Protein AF-A0ABD3T2M4-F1 (afdb_monomer)

Radius of gyration: 22.0 Å; Cα contacts (8 Å, |Δi|>4): 393; chains: 1; bounding box: 47×44×68 Å

Sequence (232 aa):
MESIPRNSFFKAMINENFSQEIQLPPVFVRLHTEILPVKAKLRTSLGETWNVKLEKRSDNRYFFTGGWNKFVKYFGIQFGEFVMFTLSGNSIFDVTVFGINQCERKIDSSDSHLHEEQDMNGEEAGNITKSTSPLYVEILMKLHNKSRVHLRKEFSIATGLINQEKVVVEYVPNQSRHVIVLKRGEGRTDMTKGWYSFRKSNGLEYGKVYSFEFKPKKNVLFVNQMVINKRN

Mean predicted aligned error: 16.08 Å

Nearest PDB structures (foldseek):
  1yel-assembly1_A  TM=8.434E-01  e=1.330E-07  Arabidopsis thaliana
  4i1k-assembly2_B  TM=7.958E-01  e=1.621E-06  Arabidopsis thaliana
  6j9b-assembly2_D  TM=6.005E-01  e=3.240E-04  Arabidopsis thaliana
  4ldu-assembly1_A-2  TM=4.116E-01  e=1.787E-04  Arabidopsis thaliana
  4ldv-assembly1_A-2  TM=4.034E-01  e=2.136E-04  Arabidopsis thaliana

Solvent-accessible surface area (backbone atoms only — not comparable to full-atom values): 13538 Å² total; per-residue (Å²): 130,84,74,79,73,79,44,60,53,71,45,71,34,72,54,96,59,49,57,56,37,46,73,57,56,69,70,51,46,70,78,40,55,96,61,59,58,62,60,31,32,42,25,42,92,81,68,53,74,44,65,24,31,41,46,75,45,97,85,75,47,38,26,38,29,62,46,38,34,55,53,33,59,52,68,64,66,49,83,58,20,36,39,38,36,33,56,77,53,95,35,29,25,43,44,48,47,23,41,80,82,74,43,78,49,85,82,57,90,72,58,76,77,79,76,88,77,77,89,73,90,74,94,72,92,74,79,71,83,68,71,84,48,56,43,50,49,78,45,73,34,45,78,81,46,57,57,31,44,80,45,56,54,67,44,27,57,66,62,45,52,66,81,38,61,59,44,38,37,30,36,62,93,77,64,49,71,38,66,27,32,42,46,81,55,96,80,39,39,27,38,27,60,48,38,38,59,49,39,60,79,68,65,67,53,72,83,40,42,31,38,38,38,54,40,78,97,72,56,32,35,38,34,44,81,58,80,81,78,77,79,129

pLDDT: mean 83.15, std 18.87, range [27.33, 98.5]

Structure (mmCIF, N/CA/C/O backbone):
data_AF-A0ABD3T2M4-F1
#
_entry.id   AF-A0ABD3T2M4-F1
#
loop_
_atom_site.group_PDB
_atom_site.id
_atom_site.type_symbol
_atom_site.label_atom_id
_atom_site.label_alt_id
_atom_site.label_comp_id
_atom_site.label_asym_id
_atom_site.label_entity_id
_atom_site.label_seq_id
_atom_site.pdbx_PDB_ins_code
_atom_site.Cartn_x
_atom_site.Cartn_y
_atom_site.Cartn_z
_atom_site.occupancy
_atom_site.B_iso_or_equiv
_atom_site.auth_seq_id
_atom_site.auth_comp_id
_atom_site.auth_asym_id
_atom_site.auth_atom_id
_atom_site.pdbx_PDB_model_num
ATOM 1 N N . MET A 1 1 ? -3.329 -13.434 -37.286 1.00 35.59 1 MET A N 1
ATOM 2 C CA . MET A 1 1 ? -3.181 -12.202 -36.484 1.00 35.59 1 MET A CA 1
ATOM 3 C C . MET A 1 1 ? -2.192 -12.513 -35.382 1.00 35.59 1 MET A C 1
ATOM 5 O O . MET A 1 1 ? -2.518 -13.312 -34.513 1.00 35.59 1 MET A O 1
ATOM 9 N N . GLU A 1 2 ? -0.974 -11.985 -35.466 1.00 38.69 2 GLU A N 1
ATOM 10 C CA . GLU A 1 2 ? -0.016 -12.078 -34.362 1.00 38.69 2 GLU A CA 1
ATOM 11 C C . GLU A 1 2 ? -0.612 -11.349 -33.157 1.00 38.69 2 GLU A C 1
ATOM 13 O O . GLU A 1 2 ? -0.989 -10.180 -33.244 1.00 38.69 2 GLU A O 1
ATOM 18 N N . SER A 1 3 ? -0.789 -12.059 -32.043 1.00 50.38 3 SER A N 1
ATOM 19 C CA . SER A 1 3 ? -1.213 -11.429 -30.799 1.00 50.38 3 SER A CA 1
ATOM 20 C C . SER A 1 3 ? -0.139 -10.427 -30.395 1.00 50.38 3 SER A C 1
ATOM 22 O O . SER A 1 3 ? 1.002 -10.834 -30.182 1.00 50.38 3 SER A O 1
ATOM 24 N N . ILE A 1 4 ? -0.497 -9.148 -30.267 1.00 50.62 4 ILE A N 1
ATOM 25 C CA . ILE A 1 4 ? 0.393 -8.121 -29.718 1.00 50.62 4 ILE A CA 1
ATOM 26 C C . ILE A 1 4 ? 0.952 -8.671 -28.395 1.00 50.62 4 ILE A C 1
ATOM 28 O O . ILE A 1 4 ? 0.157 -8.995 -27.500 1.00 50.62 4 ILE A O 1
ATOM 32 N N . PRO A 1 5 ? 2.278 -8.862 -28.260 1.00 62.91 5 PRO A N 1
ATOM 33 C CA . PRO A 1 5 ? 2.833 -9.414 -27.039 1.00 62.91 5 PRO A CA 1
ATOM 34 C C . PRO A 1 5 ? 2.445 -8.502 -25.879 1.00 62.91 5 PRO A C 1
ATOM 36 O O . PRO A 1 5 ? 2.530 -7.281 -25.988 1.00 62.91 5 PRO A O 1
ATOM 39 N N . ARG A 1 6 ? 1.996 -9.090 -24.763 1.00 76.25 6 ARG A N 1
ATOM 40 C CA . ARG A 1 6 ? 1.700 -8.350 -23.528 1.00 76.25 6 ARG A CA 1
ATOM 41 C C . ARG A 1 6 ? 3.007 -7.764 -22.995 1.00 76.25 6 ARG A C 1
ATOM 43 O O . ARG A 1 6 ? 3.688 -8.395 -22.188 1.00 76.25 6 ARG A O 1
ATOM 50 N N . ASN A 1 7 ? 3.387 -6.600 -23.501 1.00 88.75 7 ASN A N 1
ATOM 51 C CA . ASN A 1 7 ? 4.630 -5.901 -23.195 1.00 88.75 7 ASN A CA 1
ATOM 52 C C . ASN A 1 7 ? 4.493 -4.971 -21.987 1.00 88.75 7 ASN A C 1
ATOM 54 O O . ASN A 1 7 ? 5.504 -4.497 -21.480 1.00 88.75 7 ASN A O 1
ATOM 58 N N . SER A 1 8 ? 3.275 -4.782 -21.481 1.00 92.94 8 SER A N 1
ATOM 59 C CA . SER A 1 8 ? 3.018 -3.956 -20.310 1.00 92.94 8 SER A CA 1
ATOM 60 C C . SER A 1 8 ? 2.534 -4.752 -19.104 1.00 92.94 8 SER A C 1
ATOM 62 O O . SER A 1 8 ? 1.811 -5.746 -19.217 1.00 92.94 8 SER A O 1
ATOM 64 N N . PHE A 1 9 ? 2.895 -4.270 -17.922 1.00 94.69 9 PHE A N 1
ATOM 65 C CA . PHE A 1 9 ? 2.291 -4.668 -16.658 1.00 94.69 9 PHE A CA 1
ATOM 66 C C . PHE A 1 9 ? 2.248 -3.482 -15.700 1.00 94.69 9 PHE A C 1
ATOM 68 O O . PHE A 1 9 ? 2.972 -2.508 -15.870 1.00 94.69 9 PHE A O 1
ATOM 7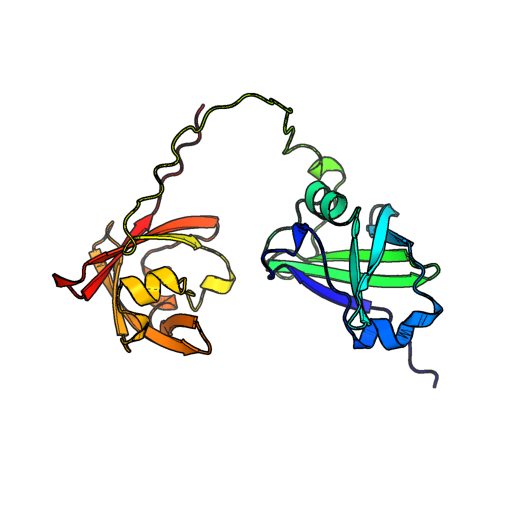5 N N . PHE A 1 10 ? 1.429 -3.573 -14.658 1.00 95.50 10 PHE A N 1
ATOM 76 C CA . PHE A 1 10 ? 1.420 -2.580 -13.591 1.00 95.50 10 PHE A CA 1
ATOM 77 C C . PHE A 1 10 ? 1.735 -3.211 -12.238 1.00 95.50 10 PHE A C 1
ATOM 79 O O . PHE A 1 10 ? 1.587 -4.424 -12.030 1.00 95.50 10 PHE A O 1
ATOM 86 N N . LYS A 1 11 ? 2.147 -2.365 -11.297 1.00 95.69 11 LYS A N 1
ATOM 87 C CA . LYS A 1 11 ? 2.288 -2.710 -9.888 1.00 95.69 11 LYS A CA 1
ATOM 88 C C . LYS A 1 11 ? 1.669 -1.653 -8.999 1.00 95.69 11 LYS A C 1
ATOM 90 O O . LYS A 1 11 ? 1.949 -0.474 -9.155 1.00 95.69 11 LYS A O 1
ATOM 95 N N . ALA A 1 12 ? 0.871 -2.113 -8.042 1.00 93.75 12 ALA A N 1
ATOM 96 C CA . ALA A 1 12 ? 0.429 -1.302 -6.921 1.00 93.75 12 ALA A CA 1
ATOM 97 C C . ALA A 1 12 ? 1.502 -1.334 -5.822 1.00 93.75 12 ALA A C 1
ATOM 99 O O . ALA A 1 12 ? 1.921 -2.416 -5.393 1.00 93.75 12 ALA A O 1
ATOM 100 N N . MET A 1 13 ? 1.923 -0.166 -5.346 1.00 94.31 13 MET A N 1
ATOM 101 C CA . MET A 1 13 ? 2.960 -0.002 -4.323 1.00 94.31 13 MET A CA 1
ATOM 102 C C . MET A 1 13 ? 2.390 -0.220 -2.919 1.00 94.31 13 MET A C 1
ATOM 104 O O . MET A 1 13 ? 2.300 0.693 -2.107 1.00 94.31 13 MET A O 1
ATOM 108 N N . ILE A 1 14 ? 1.920 -1.439 -2.649 1.00 87.06 14 ILE A N 1
ATOM 109 C CA . ILE A 1 14 ? 1.184 -1.787 -1.418 1.00 87.06 14 ILE A CA 1
ATOM 110 C C . ILE A 1 14 ? 1.930 -2.759 -0.496 1.00 87.06 14 ILE A C 1
ATOM 112 O O . ILE A 1 14 ? 1.493 -2.990 0.628 1.00 87.06 14 ILE A O 1
ATOM 116 N N . ASN A 1 15 ? 3.042 -3.333 -0.953 1.00 83.62 15 ASN A N 1
ATOM 117 C CA . ASN A 1 15 ? 3.860 -4.238 -0.146 1.00 83.62 15 ASN A CA 1
ATOM 118 C C . ASN A 1 15 ? 4.844 -3.431 0.698 1.00 83.62 15 ASN A C 1
ATOM 120 O O . ASN A 1 15 ? 5.474 -2.533 0.165 1.00 83.62 15 ASN A O 1
ATOM 124 N N . GLU A 1 16 ? 5.060 -3.775 1.968 1.00 74.50 16 GLU A N 1
ATOM 125 C CA . GLU A 1 16 ? 5.956 -3.006 2.857 1.00 74.50 16 GLU A CA 1
ATOM 126 C C . GLU A 1 16 ? 7.383 -2.841 2.307 1.00 74.50 16 GLU A C 1
ATOM 128 O O . GLU A 1 16 ? 8.006 -1.808 2.524 1.00 74.50 16 GLU A O 1
ATOM 133 N N . ASN A 1 17 ? 7.863 -3.811 1.521 1.00 86.62 17 ASN A N 1
ATOM 134 C CA . ASN A 1 17 ? 9.196 -3.793 0.917 1.00 86.62 17 ASN A CA 1
ATOM 135 C C . ASN A 1 17 ? 9.246 -3.206 -0.510 1.00 86.62 17 ASN A C 1
ATOM 137 O O . ASN A 1 17 ? 10.254 -3.371 -1.199 1.00 86.62 17 ASN A O 1
ATOM 141 N N . PHE A 1 18 ? 8.177 -2.549 -0.990 1.00 91.25 18 PHE A N 1
ATOM 142 C CA . PHE A 1 18 ? 8.119 -2.052 -2.376 1.00 91.25 18 PHE A CA 1
ATOM 143 C C . PHE A 1 18 ? 9.245 -1.065 -2.698 1.00 91.25 18 PHE A C 1
ATOM 145 O O . PHE A 1 18 ? 9.596 -0.922 -3.861 1.00 91.25 18 PHE A O 1
ATOM 152 N N . SER A 1 19 ? 9.794 -0.368 -1.699 1.00 91.75 19 SER A N 1
ATOM 153 C CA . SER A 1 19 ? 10.863 0.612 -1.895 1.00 91.75 19 SER A CA 1
ATOM 154 C C . SER A 1 19 ? 12.231 -0.023 -2.135 1.00 91.75 19 SER A C 1
ATOM 156 O O . SER A 1 19 ? 13.101 0.630 -2.699 1.00 91.75 19 SER A O 1
ATOM 158 N N . GLN A 1 20 ? 12.432 -1.281 -1.736 1.00 93.25 20 GLN A N 1
ATOM 159 C CA . GLN A 1 20 ? 13.708 -1.979 -1.920 1.00 93.25 20 GLN A CA 1
ATOM 160 C C . GLN A 1 20 ? 13.701 -2.848 -3.169 1.00 93.25 20 GLN A C 1
ATOM 162 O O . GLN A 1 20 ? 14.689 -2.894 -3.900 1.00 93.25 20 GLN A O 1
ATOM 167 N N . GLU A 1 21 ? 12.577 -3.508 -3.443 1.00 94.88 21 GLU A N 1
ATOM 168 C CA . GLU A 1 21 ? 12.454 -4.392 -4.592 1.00 94.88 21 GLU A CA 1
ATOM 169 C C . GLU A 1 21 ? 11.020 -4.548 -5.070 1.00 94.88 21 GLU A C 1
ATOM 171 O O . GLU A 1 21 ? 10.054 -4.396 -4.316 1.00 94.88 21 GLU A O 1
ATOM 176 N N . ILE A 1 22 ? 10.882 -4.939 -6.334 1.00 95.62 22 ILE A N 1
ATOM 177 C CA . ILE A 1 22 ? 9.578 -5.253 -6.895 1.00 95.62 22 ILE A CA 1
ATOM 178 C C . ILE A 1 22 ? 9.628 -6.484 -7.790 1.00 95.62 22 ILE A C 1
ATOM 180 O O . ILE A 1 22 ? 10.423 -6.585 -8.719 1.00 95.62 22 ILE A O 1
ATOM 184 N N . GLN A 1 23 ? 8.758 -7.449 -7.494 1.00 94.38 23 GLN A N 1
ATOM 185 C CA . GLN A 1 23 ? 8.668 -8.690 -8.254 1.00 94.38 23 GLN A CA 1
ATOM 186 C C . GLN A 1 23 ? 7.996 -8.437 -9.604 1.00 94.38 23 GLN A C 1
ATOM 188 O O . GLN A 1 23 ? 6.875 -7.928 -9.630 1.00 94.38 23 GLN A O 1
ATOM 193 N N . LEU A 1 24 ? 8.577 -8.882 -10.712 1.00 93.38 24 LEU A N 1
ATOM 194 C CA . LEU A 1 24 ? 7.897 -8.883 -12.007 1.00 93.38 24 LEU A CA 1
ATOM 195 C C . LEU A 1 24 ? 6.751 -9.917 -12.004 1.00 93.38 24 LEU A C 1
ATOM 197 O O . LEU A 1 24 ? 6.860 -10.967 -11.362 1.00 93.38 24 LEU A O 1
ATOM 201 N N . PRO A 1 25 ? 5.624 -9.663 -12.694 1.00 93.69 25 PRO A N 1
ATOM 202 C CA . PRO A 1 25 ? 4.555 -10.651 -12.800 1.00 93.69 25 PRO A CA 1
ATOM 203 C C . PRO A 1 25 ? 5.066 -11.958 -13.436 1.00 93.69 25 PRO A C 1
ATOM 205 O O . PRO A 1 25 ? 5.663 -11.900 -14.510 1.00 93.69 25 PRO A O 1
ATOM 208 N N . PRO A 1 26 ? 4.791 -13.141 -12.853 1.00 90.94 26 PRO A N 1
ATOM 209 C CA . PRO A 1 26 ? 5.284 -14.414 -13.392 1.00 90.94 26 PRO A CA 1
ATOM 210 C C . PRO A 1 26 ? 4.878 -14.667 -14.850 1.00 90.94 26 PRO A C 1
ATOM 212 O O . PRO A 1 26 ? 5.658 -15.188 -15.641 1.00 90.94 26 PRO A O 1
ATOM 215 N N . VAL A 1 27 ? 3.662 -14.251 -15.223 1.00 90.12 27 VAL A N 1
ATOM 216 C CA . VAL A 1 27 ? 3.165 -14.358 -16.603 1.00 90.12 27 VAL A CA 1
ATOM 217 C C . VAL A 1 27 ? 3.964 -13.467 -17.551 1.00 90.12 27 VAL A C 1
ATOM 219 O O . VAL A 1 27 ? 4.285 -13.903 -18.648 1.00 90.12 27 VAL A O 1
ATOM 222 N N . PHE A 1 28 ? 4.308 -12.249 -17.123 1.00 90.88 28 PHE A N 1
ATOM 223 C CA . PHE A 1 28 ? 5.123 -11.331 -17.914 1.00 90.88 28 PHE A CA 1
ATOM 224 C C . PHE A 1 28 ? 6.521 -11.909 -18.136 1.00 90.88 28 PHE A C 1
ATOM 226 O O . PHE A 1 28 ? 6.972 -12.010 -19.269 1.00 90.88 28 PHE A O 1
ATOM 233 N N . VAL A 1 29 ? 7.168 -12.378 -17.065 1.00 89.12 29 VAL A N 1
ATOM 234 C CA . VAL A 1 29 ? 8.494 -13.004 -17.147 1.00 89.12 29 VAL A CA 1
ATOM 235 C C . VAL A 1 29 ? 8.490 -14.146 -18.157 1.00 89.12 29 VAL A C 1
ATOM 237 O O . VAL A 1 29 ? 9.324 -14.154 -19.054 1.00 89.12 29 VAL A O 1
ATOM 240 N N . ARG A 1 30 ? 7.531 -15.075 -18.071 1.00 86.75 30 ARG A N 1
ATOM 241 C CA . ARG A 1 30 ? 7.464 -16.239 -18.970 1.00 86.75 30 ARG A CA 1
ATOM 242 C C . ARG A 1 30 ? 7.356 -15.855 -20.448 1.00 86.75 30 ARG A C 1
ATOM 244 O O . ARG A 1 30 ? 7.885 -16.573 -21.283 1.00 86.75 30 ARG A O 1
ATOM 251 N N . LEU A 1 31 ? 6.685 -14.748 -20.763 1.00 86.75 31 LEU A N 1
ATOM 252 C CA . LEU A 1 31 ? 6.534 -14.271 -22.141 1.00 86.75 31 LEU A CA 1
ATOM 253 C C . LEU A 1 31 ? 7.795 -13.585 -22.682 1.00 86.75 31 LEU A C 1
ATOM 255 O O . LEU A 1 31 ? 7.946 -13.492 -23.892 1.00 86.75 31 LEU A O 1
ATOM 259 N N . HIS A 1 32 ? 8.683 -13.115 -21.800 1.00 83.88 32 HIS A N 1
ATOM 260 C CA . HIS A 1 32 ? 9.823 -12.267 -22.169 1.00 83.88 32 HIS A CA 1
ATOM 261 C C . HIS A 1 32 ? 11.176 -12.795 -21.670 1.00 83.88 32 HIS A C 1
ATOM 263 O O . HIS A 1 32 ? 12.172 -12.092 -21.786 1.00 83.88 32 HIS A O 1
ATOM 269 N N . THR A 1 33 ? 11.250 -14.009 -21.108 1.00 75.50 33 THR A N 1
ATOM 270 C CA . THR A 1 33 ? 12.457 -14.531 -20.422 1.00 75.50 33 THR A CA 1
ATOM 271 C C . THR A 1 33 ? 13.700 -14.508 -21.312 1.00 75.50 33 THR A C 1
ATOM 273 O O . THR A 1 33 ? 14.779 -14.188 -20.825 1.00 75.50 33 THR A O 1
ATOM 276 N N . GLU A 1 34 ? 13.553 -14.772 -22.611 1.00 70.31 34 GLU A N 1
ATOM 277 C CA . GLU A 1 34 ? 14.661 -14.758 -23.579 1.00 70.31 34 GLU A CA 1
ATOM 278 C C . GLU A 1 34 ? 15.229 -13.347 -23.834 1.00 70.31 34 GLU A C 1
ATOM 280 O O . GLU A 1 34 ? 16.370 -13.204 -24.262 1.00 70.31 34 GLU A O 1
ATOM 285 N N . ILE A 1 35 ? 14.461 -12.297 -23.517 1.00 68.19 35 ILE A N 1
ATOM 286 C CA . ILE A 1 35 ? 14.766 -10.877 -23.777 1.00 68.19 35 ILE A CA 1
ATOM 287 C C . ILE A 1 35 ? 15.057 -10.117 -22.463 1.00 68.19 35 ILE A C 1
ATOM 289 O O . ILE A 1 35 ? 15.266 -8.900 -22.456 1.00 68.19 35 ILE A O 1
ATOM 293 N N . LEU A 1 36 ? 15.055 -10.812 -21.320 1.00 69.94 36 LEU A N 1
ATOM 294 C CA . LEU A 1 36 ? 15.290 -10.245 -19.989 1.00 69.94 36 LEU A CA 1
ATOM 295 C C . LEU A 1 36 ? 16.729 -10.551 -19.501 1.00 69.94 36 LEU A C 1
ATOM 297 O O . LEU A 1 36 ? 16.944 -11.535 -18.794 1.00 69.94 36 LEU A O 1
ATOM 301 N N . PRO A 1 37 ? 17.733 -9.722 -19.843 1.00 69.56 37 PRO A N 1
ATOM 302 C CA . PRO A 1 37 ? 19.091 -9.792 -19.336 1.00 69.56 37 PRO A CA 1
ATOM 303 C C . PRO A 1 37 ? 19.152 -9.376 -17.864 1.00 69.56 37 PRO A C 1
ATOM 305 O O . PRO A 1 37 ? 18.226 -8.805 -17.291 1.00 69.56 37 PRO A O 1
ATOM 308 N N . VAL A 1 38 ? 20.320 -9.599 -17.263 1.00 75.31 38 VAL A N 1
ATOM 309 C CA . VAL A 1 38 ? 20.620 -9.321 -15.845 1.00 75.31 38 VAL A CA 1
ATOM 310 C C . VAL A 1 38 ? 20.484 -7.829 -15.473 1.00 75.31 38 VAL A C 1
ATOM 312 O O . VAL A 1 38 ? 20.333 -7.486 -14.299 1.00 75.31 38 VAL A O 1
ATOM 315 N N . LYS A 1 39 ? 20.530 -6.918 -16.454 1.00 81.56 39 LYS A N 1
ATOM 316 C CA . LYS A 1 39 ? 20.394 -5.466 -16.259 1.00 81.56 39 LYS A CA 1
ATOM 317 C C . LYS A 1 39 ? 19.229 -4.934 -17.085 1.00 81.56 39 LYS A C 1
ATOM 319 O O . LYS A 1 39 ? 19.195 -5.148 -18.290 1.00 81.56 39 LYS A O 1
ATOM 324 N N . ALA A 1 40 ? 18.330 -4.195 -16.450 1.00 91.94 40 ALA A N 1
ATOM 325 C CA . ALA A 1 40 ? 17.236 -3.496 -17.111 1.00 91.94 40 ALA A CA 1
ATOM 326 C C . ALA A 1 40 ? 17.385 -1.981 -16.931 1.00 91.94 40 ALA A C 1
ATOM 328 O O . ALA A 1 40 ? 18.102 -1.506 -16.045 1.00 91.94 40 ALA A O 1
ATOM 329 N N . LYS A 1 41 ? 16.710 -1.216 -17.784 1.00 94.56 41 LYS A N 1
ATOM 330 C CA . LYS A 1 41 ? 16.638 0.243 -17.680 1.00 94.56 41 LYS A CA 1
ATOM 331 C C . LYS A 1 41 ? 15.191 0.666 -17.506 1.00 94.56 41 LYS A C 1
ATOM 333 O O . LYS A 1 41 ? 14.323 0.148 -18.196 1.00 94.56 41 LYS A O 1
ATOM 338 N N . LEU A 1 42 ? 14.940 1.613 -16.614 1.00 95.56 42 LEU A N 1
ATOM 339 C CA . LEU A 1 42 ? 13.651 2.281 -16.476 1.00 95.56 42 LEU A CA 1
ATOM 340 C C . LEU A 1 42 ? 13.750 3.644 -17.153 1.00 95.56 42 LEU A C 1
ATOM 342 O O . LEU A 1 42 ? 14.638 4.418 -16.803 1.00 95.56 42 LEU A O 1
ATOM 346 N N . ARG A 1 43 ? 12.886 3.927 -18.123 1.00 93.31 43 ARG A N 1
ATOM 347 C CA . ARG A 1 43 ? 12.843 5.199 -18.844 1.00 93.31 43 ARG A CA 1
ATOM 348 C C . ARG A 1 43 ? 11.573 5.952 -18.485 1.00 93.31 43 ARG A C 1
ATOM 350 O O . ARG A 1 43 ? 10.488 5.389 -18.575 1.00 93.31 43 ARG A O 1
ATOM 357 N N . THR A 1 44 ? 11.700 7.200 -18.061 1.00 90.69 44 THR A N 1
ATOM 358 C CA . THR A 1 44 ? 10.541 8.053 -17.753 1.00 90.69 44 THR A CA 1
ATOM 359 C C . THR A 1 44 ? 10.092 8.835 -18.986 1.00 90.69 44 THR A C 1
ATOM 361 O O . THR A 1 44 ? 10.765 8.837 -20.019 1.00 90.69 44 THR A O 1
ATOM 364 N N . SER A 1 45 ? 8.966 9.545 -18.877 1.00 84.19 45 SER A N 1
ATOM 365 C CA . SER A 1 45 ? 8.493 10.476 -19.912 1.00 84.19 45 SER A CA 1
ATOM 366 C C . SER A 1 45 ? 9.462 11.634 -20.186 1.00 84.19 45 SER A C 1
ATOM 368 O O . SER A 1 45 ? 9.416 12.211 -21.268 1.00 84.19 45 SER A O 1
ATOM 370 N N . LEU A 1 46 ? 10.381 11.929 -19.257 1.00 81.25 46 LEU A N 1
ATOM 371 C CA . LEU A 1 46 ? 11.471 12.893 -19.444 1.00 81.25 46 LEU A CA 1
ATOM 372 C C . LEU A 1 46 ? 12.614 12.349 -20.323 1.00 81.25 46 LEU A C 1
ATOM 374 O O . LEU A 1 46 ? 13.557 13.070 -20.633 1.00 81.25 46 LEU A O 1
ATOM 378 N N . GLY A 1 47 ? 12.562 11.071 -20.715 1.00 81.56 47 GLY A N 1
ATOM 379 C CA . GLY A 1 47 ? 13.597 10.407 -21.512 1.00 81.56 47 GLY A CA 1
ATOM 380 C C . GLY A 1 47 ? 14.807 9.926 -20.704 1.00 81.56 47 GLY A C 1
ATOM 381 O O . GLY A 1 47 ? 15.640 9.188 -21.232 1.00 81.56 47 GLY A O 1
ATOM 382 N N . GLU A 1 48 ? 14.890 10.278 -19.420 1.00 86.56 48 GLU A N 1
ATOM 383 C CA . GLU A 1 48 ? 15.943 9.835 -18.508 1.00 86.56 48 GLU A CA 1
ATOM 384 C C . GLU A 1 48 ? 15.880 8.325 -18.277 1.00 86.56 48 GLU A C 1
ATOM 386 O O . GLU A 1 48 ? 14.804 7.755 -18.082 1.00 86.56 48 GLU A O 1
ATOM 391 N N . THR A 1 49 ? 17.044 7.670 -18.251 1.00 92.94 49 THR A N 1
ATOM 392 C CA . THR A 1 49 ? 17.137 6.220 -18.046 1.00 92.94 49 THR A CA 1
ATOM 393 C C . THR A 1 49 ? 17.845 5.858 -16.748 1.00 92.94 49 THR A C 1
ATOM 395 O O . THR A 1 49 ? 18.969 6.292 -16.503 1.00 92.94 49 THR A O 1
ATOM 398 N N . TRP A 1 50 ? 17.233 4.966 -15.978 1.00 94.69 50 TRP A N 1
ATOM 399 C CA . TRP A 1 50 ? 17.694 4.505 -14.674 1.00 94.69 50 TRP A CA 1
ATOM 400 C C . TRP A 1 50 ? 18.061 3.030 -14.735 1.00 94.69 50 TRP A C 1
ATOM 402 O O . TRP A 1 50 ? 17.230 2.189 -15.072 1.00 94.69 50 TRP A O 1
ATOM 412 N N . ASN A 1 51 ? 19.307 2.693 -14.407 1.00 95.25 51 ASN A N 1
ATOM 413 C CA . ASN A 1 51 ? 19.742 1.299 -14.393 1.00 95.25 51 ASN A CA 1
ATOM 414 C C . ASN A 1 51 ? 19.180 0.580 -13.163 1.00 95.25 51 ASN A C 1
ATOM 416 O O . ASN A 1 51 ? 19.394 1.022 -12.032 1.00 95.25 51 ASN A O 1
ATOM 420 N N . VAL A 1 52 ? 18.533 -0.560 -13.389 1.00 95.88 52 VAL A N 1
ATOM 421 C CA . VAL A 1 52 ? 18.063 -1.456 -12.334 1.00 95.88 52 VAL A CA 1
ATOM 422 C C . VAL A 1 52 ? 18.565 -2.877 -12.573 1.00 95.88 52 VAL A C 1
ATOM 424 O O . VAL A 1 52 ? 18.634 -3.368 -13.703 1.00 95.88 52 VAL A O 1
ATOM 427 N N . LYS A 1 53 ? 18.945 -3.558 -11.496 1.00 94.44 53 LYS A N 1
ATOM 428 C CA . LYS A 1 53 ? 19.318 -4.970 -11.534 1.00 94.44 53 LYS A CA 1
ATOM 429 C C . LYS A 1 53 ? 18.053 -5.806 -11.665 1.00 94.44 53 LYS A C 1
ATOM 431 O O . LYS A 1 53 ? 17.110 -5.605 -10.900 1.00 94.44 53 LYS A O 1
ATOM 436 N N . LEU A 1 54 ? 18.068 -6.753 -12.598 1.00 92.25 54 LEU A N 1
ATOM 437 C CA . LEU A 1 54 ? 17.058 -7.793 -12.692 1.00 92.25 54 LEU A CA 1
ATOM 438 C C . LEU A 1 54 ? 17.612 -9.077 -12.070 1.00 92.25 54 LEU A C 1
ATOM 440 O O . LEU A 1 54 ? 18.545 -9.690 -12.586 1.00 92.25 54 LEU A O 1
ATOM 444 N N . GLU A 1 55 ? 17.050 -9.467 -10.932 1.00 91.69 55 GLU A N 1
ATOM 445 C CA . GLU A 1 55 ? 17.530 -10.593 -10.139 1.00 91.69 55 GLU A CA 1
ATOM 446 C C . GLU A 1 55 ? 16.561 -11.770 -10.204 1.00 91.69 55 GLU A C 1
ATOM 448 O O . GLU A 1 55 ? 15.392 -11.640 -9.836 1.00 91.69 55 GLU A O 1
ATOM 453 N N . LYS A 1 56 ? 17.063 -12.925 -10.651 1.00 90.94 56 LYS A N 1
ATOM 454 C CA . LYS A 1 56 ? 16.359 -14.207 -10.591 1.00 90.94 56 LYS A CA 1
ATOM 455 C C . LYS A 1 56 ? 16.685 -14.900 -9.269 1.00 90.94 56 LYS A C 1
ATOM 457 O O . LYS A 1 56 ? 17.852 -15.169 -8.992 1.00 90.94 56 LYS A O 1
ATOM 462 N N . ARG A 1 57 ? 15.663 -15.223 -8.478 1.00 88.94 57 ARG A N 1
ATOM 463 C CA . ARG A 1 57 ? 15.796 -16.013 -7.243 1.00 88.94 57 ARG A CA 1
ATOM 464 C C . ARG A 1 57 ? 15.648 -17.513 -7.511 1.00 88.94 57 ARG A C 1
ATOM 466 O O . ARG A 1 57 ? 15.188 -17.923 -8.577 1.00 88.94 57 ARG A O 1
ATOM 473 N N . SER A 1 58 ? 16.028 -18.328 -6.525 1.00 85.00 58 SER A N 1
ATOM 474 C CA . SER A 1 58 ? 16.011 -19.801 -6.586 1.00 85.00 58 SER A CA 1
ATOM 475 C C . SER A 1 58 ? 14.638 -20.397 -6.920 1.00 85.00 58 SER A C 1
ATOM 477 O O . SER A 1 58 ? 14.557 -21.463 -7.517 1.00 85.00 58 SER A O 1
ATOM 479 N N . ASP A 1 59 ? 13.558 -19.685 -6.608 1.00 87.19 59 ASP A N 1
ATOM 480 C CA . ASP A 1 59 ? 12.174 -20.064 -6.906 1.00 87.19 59 ASP A CA 1
ATOM 481 C C . ASP A 1 59 ? 11.664 -19.559 -8.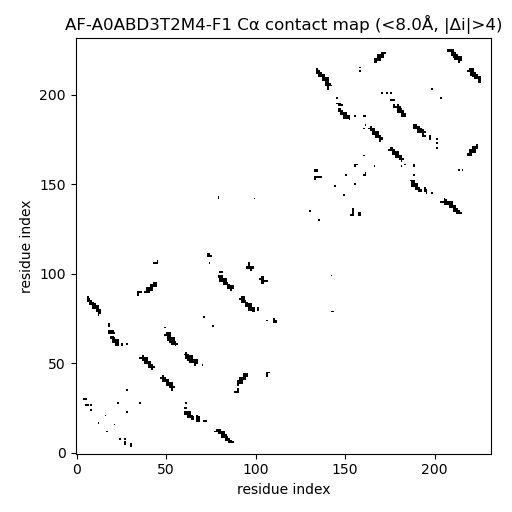271 1.00 87.19 59 ASP A C 1
ATOM 483 O O . ASP A 1 59 ? 10.457 -19.487 -8.505 1.00 87.19 59 ASP A O 1
ATOM 487 N N . ASN A 1 60 ? 12.572 -19.192 -9.183 1.00 82.75 60 ASN A N 1
ATOM 488 C CA . ASN A 1 60 ? 12.276 -18.635 -10.508 1.00 82.75 60 ASN A CA 1
ATOM 489 C C . ASN A 1 60 ? 11.492 -17.308 -10.500 1.00 82.75 60 ASN A C 1
ATOM 491 O O . ASN A 1 60 ? 10.995 -16.885 -11.549 1.00 82.75 60 ASN A O 1
ATOM 495 N N . ARG A 1 61 ? 11.393 -16.606 -9.364 1.00 90.38 61 ARG A N 1
ATOM 496 C CA . ARG A 1 61 ? 10.847 -15.243 -9.337 1.00 90.38 61 ARG A CA 1
ATOM 497 C C . ARG A 1 61 ? 11.911 -14.226 -9.738 1.00 90.38 61 ARG A C 1
ATOM 499 O O . ARG A 1 61 ? 13.069 -14.330 -9.341 1.00 90.38 61 ARG A O 1
ATOM 506 N N . TYR A 1 62 ? 11.486 -13.221 -10.496 1.00 92.38 62 TYR A N 1
ATOM 507 C CA . TYR A 1 62 ? 12.334 -12.129 -10.961 1.00 92.38 62 TYR A CA 1
ATOM 508 C C . TYR A 1 62 ? 11.957 -10.832 -10.260 1.00 92.38 62 TYR A C 1
ATOM 510 O O . TYR A 1 62 ? 10.768 -10.538 -10.110 1.00 92.38 62 TYR A O 1
ATOM 518 N N . PHE A 1 63 ? 12.959 -10.056 -9.863 1.00 93.75 63 PHE A N 1
ATOM 519 C CA . PHE A 1 63 ? 12.789 -8.801 -9.139 1.00 93.75 63 PHE A CA 1
ATOM 520 C C . PHE A 1 63 ? 13.624 -7.691 -9.770 1.00 93.75 63 PHE A C 1
ATOM 522 O O . PHE A 1 63 ? 14.765 -7.932 -10.161 1.00 93.75 63 PHE A O 1
ATOM 529 N N . PHE A 1 64 ? 13.089 -6.470 -9.804 1.00 95.50 64 PHE A N 1
ATOM 530 C CA . PHE A 1 64 ? 13.948 -5.290 -9.847 1.00 95.50 64 PHE A CA 1
ATOM 531 C C . PHE A 1 64 ? 14.485 -5.039 -8.439 1.00 95.50 64 PHE A C 1
ATOM 533 O O . PHE A 1 64 ? 13.693 -4.928 -7.502 1.00 95.50 64 PHE A O 1
ATOM 540 N N . THR A 1 65 ? 15.810 -4.992 -8.297 1.00 94.31 65 THR A N 1
ATOM 541 C CA . THR A 1 65 ? 16.497 -4.826 -7.005 1.00 94.31 65 THR A CA 1
ATOM 542 C C . THR A 1 65 ? 17.450 -3.629 -7.040 1.00 94.31 65 THR A C 1
ATOM 544 O O . THR A 1 65 ? 17.005 -2.489 -7.014 1.00 94.31 65 THR A O 1
ATOM 547 N N . GLY A 1 66 ? 18.766 -3.833 -7.128 1.00 93.56 66 GLY A N 1
ATOM 548 C CA . GLY A 1 66 ? 19.748 -2.744 -7.094 1.00 93.56 66 GLY A CA 1
ATOM 549 C C . GLY A 1 66 ? 19.428 -1.633 -8.102 1.00 93.56 66 GLY A C 1
ATOM 550 O O . GLY A 1 66 ? 19.265 -1.911 -9.285 1.00 93.56 66 GLY A O 1
ATOM 551 N N . GLY A 1 67 ? 19.321 -0.386 -7.634 1.00 95.06 67 GLY A N 1
ATOM 552 C CA . GLY A 1 67 ? 18.937 0.776 -8.447 1.00 95.06 67 GLY A CA 1
ATOM 553 C C . GLY A 1 67 ? 17.440 1.109 -8.412 1.00 95.06 67 GLY A C 1
ATOM 554 O O . GLY A 1 67 ? 17.087 2.277 -8.562 1.00 95.06 67 GLY A O 1
ATOM 555 N N . TRP A 1 68 ? 16.565 0.136 -8.128 1.00 96.38 68 TRP A N 1
ATOM 556 C CA . TRP A 1 68 ? 15.123 0.367 -7.962 1.00 96.38 68 TRP A CA 1
ATOM 557 C C . TRP A 1 68 ? 14.827 1.307 -6.791 1.00 96.38 68 TRP A C 1
ATOM 559 O O . TRP A 1 68 ? 14.062 2.255 -6.927 1.00 96.38 68 TRP A O 1
ATOM 569 N N . ASN A 1 69 ? 15.499 1.105 -5.659 1.00 94.44 69 ASN A N 1
ATOM 570 C CA . ASN A 1 69 ? 15.376 1.972 -4.491 1.00 94.44 69 ASN A CA 1
ATOM 571 C C . ASN A 1 69 ? 15.753 3.433 -4.783 1.00 94.44 69 ASN A C 1
ATOM 573 O O . ASN A 1 69 ? 15.099 4.349 -4.289 1.00 94.44 69 ASN A O 1
ATOM 577 N N . LYS A 1 70 ? 16.774 3.659 -5.622 1.00 95.00 70 LYS A N 1
ATOM 578 C CA . LYS A 1 70 ? 17.168 5.005 -6.063 1.00 95.00 70 LYS A CA 1
ATOM 579 C C . LYS A 1 70 ? 16.082 5.639 -6.926 1.00 95.00 70 LYS A C 1
ATOM 581 O O . LYS A 1 70 ? 15.745 6.792 -6.698 1.00 95.00 70 LYS A O 1
ATOM 586 N N . PHE A 1 71 ? 15.510 4.871 -7.853 1.00 94.75 71 PHE A N 1
ATOM 587 C CA . PHE A 1 71 ? 14.385 5.307 -8.682 1.00 94.75 71 PHE A CA 1
ATOM 588 C C . PHE A 1 71 ? 13.168 5.694 -7.823 1.00 94.75 71 PHE A C 1
ATOM 590 O O . PHE A 1 71 ? 12.624 6.783 -7.980 1.00 94.75 71 PHE A O 1
ATOM 597 N N . VAL A 1 72 ? 12.785 4.847 -6.860 1.00 93.81 72 VAL A N 1
ATOM 598 C CA . VAL A 1 72 ? 11.681 5.122 -5.922 1.00 93.81 72 VAL A CA 1
ATOM 599 C C . VAL A 1 72 ? 11.941 6.382 -5.098 1.00 93.81 72 VAL A C 1
ATOM 601 O O . VAL A 1 72 ? 11.041 7.212 -4.987 1.00 93.81 72 VAL A O 1
ATOM 604 N N . LYS A 1 73 ? 13.153 6.534 -4.538 1.00 90.00 73 LYS A N 1
ATOM 605 C CA . LYS A 1 73 ? 13.528 7.703 -3.724 1.00 90.00 73 LYS A CA 1
ATOM 606 C C . LYS A 1 73 ? 13.515 8.985 -4.556 1.00 90.00 73 LYS A C 1
ATOM 608 O O . LYS A 1 73 ? 12.938 9.968 -4.116 1.00 90.00 73 LYS A O 1
ATOM 613 N N . TYR A 1 74 ? 14.103 8.957 -5.751 1.00 89.06 74 TYR A N 1
ATOM 614 C CA . TYR A 1 74 ? 14.197 10.129 -6.621 1.00 89.06 74 TYR A CA 1
ATOM 615 C C . TYR A 1 74 ? 12.823 10.636 -7.070 1.00 89.06 74 TYR A C 1
ATOM 617 O O . TYR A 1 74 ? 12.553 11.826 -6.995 1.00 89.06 74 TYR A O 1
ATOM 625 N N . PHE A 1 75 ? 11.927 9.731 -7.475 1.00 87.81 75 PHE A N 1
ATOM 626 C CA . PHE A 1 75 ? 10.574 10.093 -7.910 1.00 87.81 75 PHE A CA 1
ATOM 627 C C . PHE A 1 75 ? 9.547 10.122 -6.771 1.00 87.81 75 PHE A C 1
ATOM 629 O O . PHE A 1 75 ? 8.345 10.159 -7.043 1.00 87.81 75 PHE A O 1
ATOM 636 N N . GLY A 1 76 ? 9.991 10.048 -5.511 1.00 89.06 76 GLY A N 1
ATOM 637 C CA . GLY A 1 76 ? 9.125 10.125 -4.335 1.00 89.06 76 GLY A CA 1
ATOM 638 C C . GLY A 1 76 ? 7.950 9.144 -4.350 1.00 89.06 76 GLY A C 1
ATOM 639 O O . GLY A 1 76 ? 6.881 9.493 -3.857 1.00 89.06 76 GLY A O 1
ATOM 640 N N . ILE A 1 77 ? 8.113 7.949 -4.936 1.00 92.06 77 ILE A N 1
ATOM 641 C CA . ILE A 1 77 ? 6.999 7.013 -5.160 1.00 92.06 77 ILE A CA 1
ATOM 642 C C . ILE A 1 77 ? 6.460 6.523 -3.816 1.00 92.06 77 ILE A C 1
ATOM 644 O O . ILE A 1 77 ? 7.184 5.937 -3.002 1.00 92.06 77 ILE A O 1
ATOM 648 N N . GLN A 1 78 ? 5.168 6.740 -3.592 1.00 88.44 78 GLN A N 1
ATOM 649 C CA . GLN A 1 78 ? 4.524 6.532 -2.302 1.00 88.44 78 GLN A CA 1
ATOM 650 C C . GLN A 1 78 ? 3.722 5.233 -2.240 1.00 88.44 78 GLN A C 1
ATOM 652 O O . GLN A 1 78 ? 3.308 4.632 -3.234 1.00 88.44 78 GLN A O 1
ATOM 657 N N . PHE A 1 79 ? 3.444 4.814 -1.006 1.00 88.88 79 PHE A N 1
ATOM 658 C CA . PHE A 1 79 ? 2.549 3.698 -0.748 1.00 88.88 79 PHE A CA 1
ATOM 659 C C . PHE A 1 79 ? 1.163 3.950 -1.370 1.00 88.88 79 PHE A C 1
ATOM 661 O O . PHE A 1 79 ? 0.510 4.951 -1.072 1.00 88.88 79 PHE A O 1
ATOM 668 N N . GLY A 1 80 ? 0.654 2.974 -2.121 1.00 85.69 80 GLY A N 1
ATOM 669 C CA . GLY A 1 80 ? -0.675 3.002 -2.737 1.00 85.69 80 GLY A CA 1
ATOM 670 C C . GLY A 1 80 ? -0.721 3.625 -4.132 1.00 85.69 80 GLY A C 1
ATOM 671 O O . GLY A 1 80 ? -1.785 3.600 -4.748 1.00 85.69 80 GLY A O 1
ATOM 672 N N . GLU A 1 81 ? 0.400 4.140 -4.635 1.00 92.81 81 GLU A N 1
ATOM 673 C CA . GLU A 1 81 ? 0.534 4.547 -6.034 1.00 92.81 81 GLU A CA 1
ATOM 674 C C . GLU A 1 81 ? 0.654 3.336 -6.965 1.00 92.81 81 GLU A C 1
ATOM 676 O O . GLU A 1 81 ? 0.918 2.205 -6.532 1.00 92.81 81 GLU A O 1
ATOM 681 N N . PHE A 1 82 ? 0.449 3.575 -8.258 1.00 94.88 82 PHE A N 1
ATOM 682 C CA . PHE A 1 82 ? 0.570 2.558 -9.294 1.00 94.88 82 PHE A CA 1
ATOM 683 C C . PHE A 1 82 ? 1.690 2.932 -10.247 1.00 94.88 82 PHE A C 1
ATOM 685 O O . PHE A 1 82 ? 1.804 4.077 -10.667 1.00 94.88 82 PHE A O 1
ATOM 692 N N . VAL A 1 83 ? 2.494 1.950 -10.628 1.00 95.75 83 VAL A N 1
ATOM 693 C CA . VAL A 1 83 ? 3.523 2.135 -11.648 1.00 95.75 83 VAL A CA 1
ATOM 694 C C . VAL A 1 83 ? 3.252 1.172 -12.783 1.00 95.75 83 VAL A C 1
ATOM 696 O O . VAL A 1 83 ? 3.160 -0.041 -12.568 1.00 95.75 83 VAL A O 1
ATOM 699 N N . MET A 1 84 ? 3.081 1.726 -13.977 1.00 96.00 84 MET A N 1
ATOM 700 C CA . MET A 1 84 ? 2.960 0.982 -15.219 1.00 96.00 84 MET A CA 1
ATOM 701 C C . MET A 1 84 ? 4.337 0.878 -15.866 1.00 96.00 84 MET A C 1
ATOM 703 O O . MET A 1 84 ? 5.060 1.865 -15.957 1.00 96.00 84 MET A O 1
ATOM 707 N N . PHE A 1 85 ? 4.679 -0.328 -16.300 1.00 95.38 85 PHE A N 1
ATOM 708 C CA . PHE A 1 85 ? 5.917 -0.662 -16.983 1.00 95.38 85 PHE A CA 1
ATOM 709 C C . PHE A 1 85 ? 5.562 -1.192 -18.363 1.00 95.38 85 PHE A C 1
ATOM 711 O O . PHE A 1 85 ? 4.778 -2.137 -18.455 1.00 95.38 85 PHE A O 1
ATOM 718 N N . THR A 1 86 ? 6.162 -0.636 -19.407 1.00 93.00 86 THR A N 1
ATOM 719 C CA . THR A 1 86 ? 6.003 -1.093 -20.791 1.00 93.00 86 THR A CA 1
ATOM 720 C C . THR A 1 86 ? 7.370 -1.419 -21.370 1.00 93.00 86 THR A C 1
ATOM 722 O O . THR A 1 86 ? 8.215 -0.544 -21.505 1.00 93.00 86 THR A O 1
ATOM 725 N N . LEU A 1 87 ? 7.609 -2.682 -21.706 1.00 90.62 87 LEU A N 1
ATOM 726 C CA . LEU A 1 87 ? 8.846 -3.124 -22.340 1.00 90.62 87 LEU A CA 1
ATOM 727 C C . LEU A 1 87 ? 8.870 -2.658 -23.801 1.00 90.62 87 LEU A C 1
ATOM 729 O O . LEU A 1 87 ? 8.083 -3.135 -24.621 1.00 90.62 87 LEU A O 1
ATOM 733 N N . SER A 1 88 ? 9.786 -1.745 -24.121 1.00 85.50 88 SER A N 1
ATOM 734 C CA . SER A 1 88 ? 9.984 -1.196 -25.472 1.00 85.50 88 SER A CA 1
ATOM 735 C C . SER A 1 88 ? 11.143 -1.841 -26.239 1.00 85.50 88 SER A C 1
ATOM 737 O O . SER A 1 88 ? 11.475 -1.411 -27.340 1.00 85.50 88 SER A O 1
ATOM 739 N N . GLY A 1 89 ? 11.730 -2.910 -25.689 1.00 78.81 89 GLY A N 1
ATOM 740 C CA . GLY A 1 89 ? 12.858 -3.642 -26.273 1.00 78.81 89 GLY A CA 1
ATOM 741 C C . GLY A 1 89 ? 14.185 -3.321 -25.585 1.00 78.81 89 GLY A C 1
ATOM 742 O O . GLY A 1 89 ? 14.278 -2.382 -24.795 1.00 78.81 89 GLY A O 1
ATOM 743 N N . ASN A 1 90 ? 15.209 -4.151 -25.821 1.00 80.00 90 ASN A N 1
ATOM 744 C CA . ASN A 1 90 ? 16.530 -4.044 -25.176 1.00 80.00 90 ASN A CA 1
ATOM 745 C C . ASN A 1 90 ? 16.455 -3.859 -23.649 1.00 80.00 90 ASN A C 1
ATOM 747 O O . ASN A 1 90 ? 17.289 -3.179 -23.048 1.00 80.00 90 ASN A O 1
ATOM 751 N N . SER A 1 91 ? 15.417 -4.441 -23.034 1.00 84.88 91 SER A N 1
ATOM 752 C CA . SER A 1 91 ? 15.226 -4.445 -21.576 1.00 84.88 91 SER A CA 1
ATOM 753 C C . SER A 1 91 ? 15.048 -3.048 -20.986 1.00 84.88 91 SER A C 1
ATOM 755 O O . SER A 1 91 ? 15.334 -2.806 -19.810 1.00 84.88 91 SER A O 1
ATOM 757 N N . ILE A 1 92 ? 14.564 -2.136 -21.827 1.00 90.94 92 ILE A N 1
ATOM 758 C CA . ILE A 1 92 ? 14.112 -0.808 -21.456 1.00 90.94 92 ILE A CA 1
ATOM 759 C C . ILE A 1 92 ? 12.618 -0.902 -21.156 1.00 90.94 92 ILE A C 1
ATOM 761 O O . ILE A 1 92 ? 11.823 -1.338 -21.988 1.00 90.94 92 ILE A O 1
ATOM 765 N N . PHE A 1 93 ? 12.253 -0.500 -19.948 1.00 93.88 93 PHE A N 1
ATOM 766 C CA . PHE A 1 93 ? 10.879 -0.355 -19.509 1.00 93.88 93 PHE A CA 1
ATOM 767 C C . PHE A 1 93 ? 10.543 1.126 -19.483 1.00 93.88 93 PHE A C 1
ATOM 769 O O . PHE A 1 93 ? 11.115 1.864 -18.685 1.00 93.88 93 PHE A O 1
ATOM 776 N N . ASP A 1 94 ? 9.613 1.552 -20.324 1.00 93.88 94 ASP A N 1
ATOM 777 C CA . ASP A 1 94 ? 8.970 2.850 -20.179 1.00 93.88 94 ASP A CA 1
ATOM 778 C C . ASP A 1 94 ? 8.082 2.827 -18.936 1.00 93.88 94 ASP A C 1
ATOM 780 O O . ASP A 1 94 ? 7.313 1.881 -18.729 1.00 93.88 94 ASP A O 1
ATOM 784 N N . VAL A 1 95 ? 8.236 3.838 -18.086 1.00 95.12 95 VAL A N 1
ATOM 785 C CA . VAL A 1 95 ? 7.605 3.914 -16.774 1.00 95.12 95 VAL A CA 1
ATOM 786 C C . VAL A 1 95 ? 6.671 5.109 -16.694 1.00 95.12 95 VAL A C 1
ATOM 788 O O . VAL A 1 95 ? 7.085 6.252 -16.883 1.00 95.12 95 VAL A O 1
ATOM 791 N N . THR A 1 96 ? 5.427 4.829 -16.314 1.00 94.00 96 THR A N 1
ATOM 792 C CA . THR A 1 96 ? 4.413 5.838 -15.999 1.00 94.00 96 THR A CA 1
ATOM 793 C C . THR A 1 96 ? 3.944 5.638 -14.565 1.00 94.00 96 THR A C 1
ATOM 795 O O . THR A 1 96 ? 3.564 4.529 -14.177 1.00 94.00 96 THR A O 1
ATOM 798 N N . VAL A 1 97 ? 3.963 6.705 -13.768 1.00 94.31 97 VAL A N 1
ATOM 799 C CA . VAL A 1 97 ? 3.500 6.689 -12.376 1.00 94.31 97 VAL A CA 1
ATOM 800 C C . VAL A 1 97 ? 2.096 7.278 -12.320 1.00 94.31 97 VAL A C 1
ATOM 802 O O . VAL A 1 97 ? 1.843 8.340 -12.875 1.00 94.31 97 VAL A O 1
ATOM 805 N N . PHE A 1 98 ? 1.184 6.602 -11.633 1.00 93.00 98 PHE A N 1
ATOM 806 C CA . PHE A 1 98 ? -0.163 7.079 -11.354 1.00 93.00 98 PHE A CA 1
ATOM 807 C C . PHE A 1 98 ? -0.305 7.304 -9.856 1.00 93.00 98 PHE A C 1
ATOM 809 O O . PHE A 1 98 ? -0.024 6.410 -9.047 1.00 93.00 98 PHE A O 1
ATOM 816 N N . GLY A 1 99 ? -0.774 8.496 -9.499 1.00 88.75 99 GLY A N 1
ATOM 817 C CA . GLY A 1 99 ? -0.997 8.868 -8.114 1.00 88.75 99 GLY A CA 1
ATOM 818 C C . GLY A 1 99 ? -2.111 8.047 -7.468 1.00 88.75 99 GLY A C 1
ATOM 819 O O . GLY A 1 99 ? -2.879 7.324 -8.111 1.00 88.75 99 GLY A O 1
ATOM 820 N N . ILE A 1 100 ? -2.275 8.224 -6.160 1.00 86.00 100 ILE A N 1
ATOM 821 C CA . ILE A 1 100 ? -3.356 7.593 -5.385 1.00 86.00 100 ILE A CA 1
ATOM 822 C C . ILE A 1 100 ? -4.771 7.990 -5.846 1.00 86.00 100 ILE A C 1
ATOM 824 O O . ILE A 1 100 ? -5.749 7.400 -5.392 1.00 86.00 100 ILE A O 1
ATOM 828 N N . ASN A 1 101 ? -4.891 8.998 -6.713 1.00 85.38 101 ASN A N 1
ATOM 829 C CA . ASN A 1 101 ? -6.126 9.445 -7.359 1.00 85.38 101 ASN A CA 1
ATOM 830 C C . ASN A 1 101 ? -6.392 8.745 -8.706 1.00 85.38 101 ASN A C 1
ATOM 832 O O . ASN A 1 101 ? -7.332 9.124 -9.394 1.00 85.38 101 ASN A O 1
ATOM 836 N N . GLN A 1 102 ? -5.583 7.742 -9.072 1.00 84.81 102 GLN A N 1
ATOM 837 C CA . GLN A 1 102 ? -5.651 7.001 -10.337 1.00 84.81 102 GLN A CA 1
ATOM 838 C C . GLN A 1 102 ? -5.329 7.835 -11.590 1.00 84.81 102 GLN A C 1
ATOM 840 O O . GLN A 1 102 ? -5.432 7.318 -12.700 1.00 84.81 102 GLN A O 1
ATOM 845 N N . CYS A 1 103 ? -4.906 9.090 -11.436 1.00 87.88 103 CYS A N 1
ATOM 846 C CA . CYS A 1 103 ? -4.453 9.918 -12.547 1.00 87.88 103 CYS A CA 1
ATOM 847 C C . CYS A 1 103 ? -2.941 9.785 -12.725 1.00 87.88 103 CYS A C 1
ATOM 849 O O . CYS A 1 103 ? -2.203 9.613 -11.752 1.00 87.88 103 CYS A O 1
ATOM 851 N N . GLU A 1 104 ? -2.484 9.889 -13.972 1.00 91.25 104 GLU A N 1
ATOM 852 C CA . GLU A 1 104 ? -1.060 9.965 -14.283 1.00 91.25 104 GLU A CA 1
ATOM 853 C C . GLU A 1 104 ? -0.433 11.154 -13.549 1.00 91.25 104 GLU A C 1
ATOM 855 O O . GLU A 1 104 ? -0.963 12.271 -13.553 1.00 91.25 104 GLU A O 1
ATOM 860 N N . ARG A 1 105 ? 0.688 10.894 -12.881 1.00 89.06 105 ARG A N 1
ATOM 861 C CA . ARG A 1 105 ? 1.481 11.915 -12.214 1.00 89.06 105 ARG A CA 1
ATOM 862 C C . ARG A 1 105 ? 2.443 12.507 -13.235 1.00 89.06 105 ARG A C 1
ATOM 864 O O . ARG A 1 105 ? 3.170 11.772 -13.900 1.00 89.06 105 ARG A O 1
ATOM 871 N N . LYS A 1 106 ? 2.492 13.837 -13.315 1.00 82.88 106 LYS A N 1
ATOM 872 C CA . LYS A 1 106 ? 3.568 14.511 -14.042 1.00 82.88 106 LYS A CA 1
ATOM 873 C C . LYS A 1 106 ? 4.888 14.219 -13.334 1.00 82.88 106 LYS A C 1
ATOM 875 O O . LYS A 1 106 ? 5.001 14.419 -12.124 1.00 82.88 106 LYS A O 1
ATOM 880 N N . ILE A 1 107 ? 5.835 13.668 -14.083 1.00 74.94 107 ILE A N 1
ATOM 881 C CA . ILE A 1 107 ? 7.208 13.483 -13.632 1.00 74.94 107 ILE A CA 1
ATOM 882 C C . ILE A 1 107 ? 7.936 14.771 -14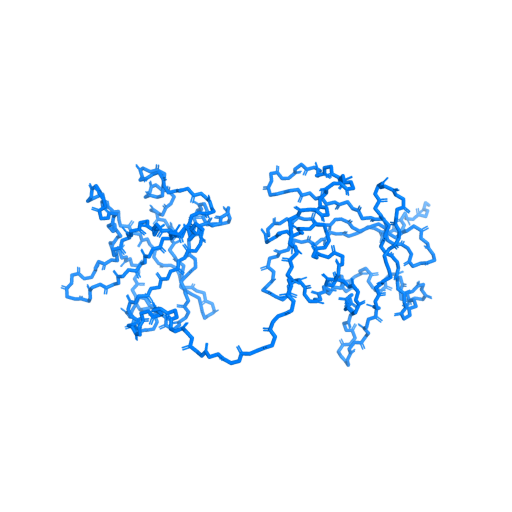.001 1.00 74.94 107 ILE A C 1
ATOM 884 O O . ILE A 1 107 ? 8.221 14.982 -15.176 1.00 74.94 107 ILE A O 1
ATOM 888 N N . ASP A 1 108 ? 8.199 15.622 -13.013 1.00 69.31 108 ASP A N 1
ATOM 889 C CA . ASP A 1 108 ? 8.922 16.878 -13.200 1.00 69.31 108 ASP A CA 1
ATOM 890 C C . ASP A 1 108 ? 10.321 16.748 -12.578 1.00 69.31 108 ASP A C 1
ATOM 892 O O . ASP A 1 108 ? 10.483 16.198 -11.487 1.00 69.31 108 ASP A O 1
ATOM 896 N N . SER A 1 109 ? 11.347 17.276 -13.250 1.00 55.25 109 SER A N 1
ATOM 897 C CA . SER A 1 109 ? 12.746 17.225 -12.789 1.00 55.25 109 SER A CA 1
ATOM 898 C C . SER A 1 109 ? 12.994 17.983 -11.475 1.00 55.25 109 SER A C 1
ATOM 900 O O . SER A 1 109 ? 14.077 17.896 -10.908 1.00 55.25 109 SER A O 1
ATOM 902 N N . SER A 1 110 ? 12.005 18.741 -10.992 1.00 51.50 110 SER A N 1
ATOM 903 C CA . SER A 1 110 ? 12.034 19.498 -9.738 1.00 51.50 110 SER A CA 1
ATOM 904 C C . SER A 1 110 ? 11.624 18.694 -8.498 1.00 51.50 110 SER A C 1
ATOM 906 O O . SER A 1 110 ? 11.729 19.222 -7.392 1.00 51.50 110 SER A O 1
ATOM 908 N N . ASP A 1 111 ? 11.207 17.427 -8.636 1.00 47.22 111 ASP A N 1
ATOM 909 C CA . ASP A 1 111 ? 10.986 16.529 -7.483 1.00 47.22 111 ASP A CA 1
ATOM 910 C C . ASP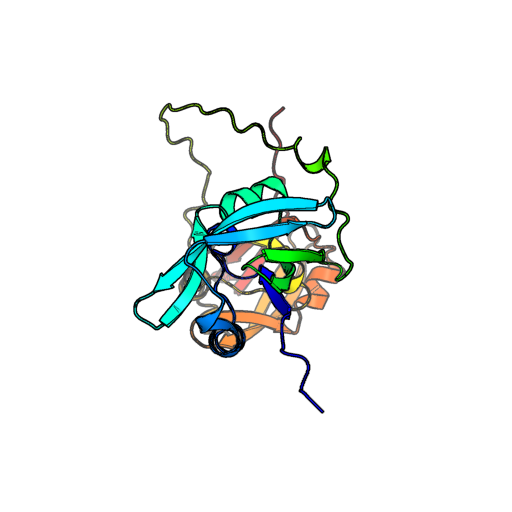 A 1 111 ? 12.297 16.234 -6.706 1.00 47.22 111 ASP A C 1
ATOM 912 O O . ASP A 1 111 ? 12.272 15.662 -5.618 1.00 47.22 111 ASP A O 1
ATOM 916 N N . SER A 1 112 ? 13.453 16.683 -7.215 1.00 45.41 112 SER A N 1
ATOM 917 C CA . SER A 1 112 ? 14.781 16.483 -6.629 1.00 45.41 112 SER A CA 1
ATOM 918 C C . SER A 1 112 ? 15.119 17.353 -5.404 1.00 45.41 112 SER A C 1
ATOM 920 O O . SER A 1 112 ? 16.253 17.283 -4.934 1.00 45.41 112 SER A O 1
ATOM 922 N N . HIS A 1 113 ? 14.198 18.165 -4.866 1.00 38.75 113 HIS A N 1
ATOM 923 C CA . HIS A 1 113 ? 14.501 19.101 -3.765 1.00 38.75 113 HIS A CA 1
ATOM 924 C C . HIS A 1 113 ? 13.637 18.977 -2.505 1.00 38.75 113 HIS A C 1
ATOM 926 O O . HIS A 1 113 ? 13.409 19.958 -1.804 1.00 38.75 113 HIS A O 1
ATOM 932 N N . LEU A 1 114 ? 13.246 17.762 -2.128 1.00 37.53 114 LEU A N 1
ATOM 933 C CA . LEU A 1 114 ? 12.958 17.459 -0.724 1.00 37.53 114 LEU A CA 1
ATOM 934 C C . LEU A 1 114 ? 13.568 16.101 -0.395 1.00 37.53 114 LEU A C 1
ATOM 936 O O . LEU A 1 114 ? 12.957 15.088 -0.692 1.00 37.53 114 LEU A O 1
ATOM 940 N N . HIS A 1 115 ? 14.792 16.116 0.137 1.00 36.41 115 HIS A N 1
ATOM 941 C CA . HIS A 1 115 ? 15.456 15.125 1.004 1.00 36.41 115 HIS A CA 1
ATOM 942 C C . HIS A 1 115 ? 16.977 15.184 0.775 1.00 36.41 115 HIS A C 1
ATOM 944 O O . HIS A 1 115 ? 17.598 14.234 0.298 1.00 36.41 115 HIS A O 1
ATOM 950 N N . GLU A 1 116 ? 17.583 16.312 1.159 1.00 33.06 116 GLU A N 1
ATOM 951 C CA . GLU A 1 116 ? 18.952 16.278 1.672 1.00 33.06 116 GLU A CA 1
ATOM 952 C C . GLU A 1 116 ? 18.912 15.512 3.002 1.00 33.06 116 GLU A C 1
ATOM 954 O O . GLU A 1 116 ? 18.533 16.045 4.041 1.00 33.06 116 GLU A O 1
ATOM 959 N N . GLU A 1 117 ? 19.230 14.222 2.958 1.00 34.41 117 GLU A N 1
ATOM 960 C CA . GLU A 1 117 ? 19.703 13.500 4.136 1.00 34.41 117 GLU A CA 1
ATOM 961 C C . GLU A 1 117 ? 21.220 13.673 4.145 1.00 34.41 117 GLU A C 1
ATOM 963 O O . GLU A 1 117 ? 21.934 13.017 3.389 1.00 34.41 117 GLU A O 1
ATOM 968 N N . GLN A 1 118 ? 21.689 14.628 4.947 1.00 33.53 118 GLN A N 1
ATOM 969 C CA . GLN A 1 118 ? 23.090 14.702 5.334 1.00 33.53 118 GLN A CA 1
ATOM 970 C C . GLN A 1 118 ? 23.385 13.523 6.264 1.00 33.53 118 GLN A C 1
ATOM 972 O O . GLN A 1 118 ? 22.713 13.333 7.281 1.00 33.53 118 GLN A O 1
ATOM 977 N N . ASP A 1 119 ? 24.388 12.736 5.888 1.00 32.22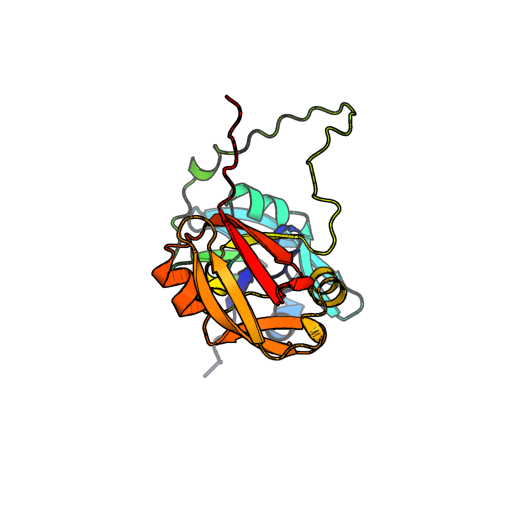 119 ASP A N 1
ATOM 978 C CA . ASP A 1 119 ? 25.001 11.721 6.730 1.00 32.22 119 ASP A CA 1
ATOM 979 C C . ASP A 1 119 ? 25.553 12.370 8.007 1.00 32.22 119 ASP A C 1
ATOM 981 O O . ASP A 1 119 ? 26.489 13.166 7.960 1.00 32.22 119 ASP A O 1
ATOM 985 N N . MET A 1 120 ? 25.007 11.985 9.159 1.00 30.97 120 MET A N 1
ATOM 986 C CA . MET A 1 120 ? 25.669 12.119 10.455 1.00 30.97 120 MET A CA 1
ATOM 987 C C . MET A 1 120 ? 25.645 10.749 11.129 1.00 30.97 120 MET A C 1
ATOM 989 O O . MET A 1 120 ? 24.673 10.352 11.769 1.00 30.97 120 MET A O 1
ATOM 993 N N . ASN A 1 121 ? 26.746 10.018 10.948 1.00 31.53 121 ASN A N 1
ATOM 994 C CA . ASN A 1 121 ? 27.160 8.965 11.866 1.00 31.53 121 ASN A CA 1
ATOM 995 C C . ASN A 1 121 ? 27.386 9.589 13.249 1.00 31.53 121 ASN A C 1
ATOM 997 O O . ASN A 1 121 ? 28.148 10.545 13.378 1.00 31.53 121 ASN A O 1
ATOM 1001 N N . GLY A 1 122 ? 26.766 9.017 14.275 1.00 27.33 122 GLY A N 1
ATOM 1002 C CA . GLY A 1 122 ? 26.972 9.421 15.660 1.00 27.33 122 GLY A CA 1
ATOM 1003 C C . GLY A 1 122 ? 25.812 8.975 16.532 1.00 27.33 122 GLY A C 1
ATOM 1004 O O . GLY A 1 122 ? 24.741 9.567 16.506 1.00 27.33 122 GLY A O 1
ATOM 1005 N N . GLU A 1 123 ? 26.042 7.883 17.246 1.00 39.12 123 GLU A N 1
ATOM 1006 C CA . GLU A 1 123 ? 25.218 7.303 18.300 1.00 39.12 123 GLU A CA 1
ATOM 1007 C C . GLU A 1 123 ? 24.531 8.344 19.200 1.00 39.12 123 GLU A C 1
ATOM 1009 O O . GLU A 1 123 ? 25.186 9.193 19.787 1.00 39.12 123 GLU A O 1
ATOM 1014 N N . GLU A 1 124 ? 23.214 8.228 19.371 1.00 33.59 124 GLU A N 1
ATOM 1015 C CA . GLU A 1 124 ? 22.619 7.887 20.667 1.00 33.59 124 GLU A CA 1
ATOM 1016 C C . GLU A 1 124 ? 21.114 7.653 20.510 1.00 33.59 124 GLU A C 1
ATOM 1018 O O . GLU A 1 124 ? 20.390 8.372 19.818 1.00 33.59 124 GLU A O 1
ATOM 1023 N N . ALA A 1 125 ? 20.642 6.591 21.157 1.00 44.38 125 ALA A N 1
ATOM 1024 C CA . ALA A 1 125 ? 19.249 6.190 21.225 1.00 44.38 125 ALA A CA 1
ATOM 1025 C C . ALA A 1 125 ? 18.391 7.267 21.918 1.00 44.38 125 ALA A C 1
ATOM 1027 O O . ALA A 1 125 ? 18.109 7.205 23.112 1.00 44.38 125 ALA A O 1
ATOM 1028 N N . GLY A 1 126 ? 17.935 8.256 21.152 1.00 29.06 126 GLY A N 1
ATOM 1029 C CA . GLY A 1 126 ? 16.939 9.228 21.586 1.00 29.06 126 GLY A CA 1
ATOM 1030 C C . GLY A 1 126 ? 15.539 8.625 21.519 1.00 29.06 126 GLY A C 1
ATOM 1031 O O . GLY A 1 126 ? 14.934 8.571 20.451 1.00 29.06 126 GLY A O 1
ATOM 1032 N N . ASN A 1 127 ? 15.038 8.161 22.664 1.00 39.19 127 ASN A N 1
ATOM 1033 C CA . ASN A 1 127 ? 13.691 7.632 22.891 1.00 39.19 127 ASN A CA 1
ATOM 1034 C C . ASN A 1 127 ? 12.587 8.355 22.088 1.00 39.19 127 ASN A C 1
ATOM 1036 O O . ASN A 1 127 ? 12.034 9.367 22.520 1.00 39.19 127 ASN A O 1
ATOM 1040 N N . ILE A 1 128 ? 12.172 7.757 20.967 1.00 40.69 128 ILE A N 1
ATOM 1041 C CA . ILE A 1 128 ? 10.778 7.834 20.526 1.00 40.69 128 ILE A CA 1
ATOM 1042 C C . ILE A 1 128 ? 10.003 7.157 21.646 1.00 40.69 128 ILE A C 1
ATOM 1044 O O . ILE A 1 128 ? 10.249 5.982 21.926 1.00 40.69 128 ILE A O 1
ATOM 1048 N N . THR A 1 129 ? 9.088 7.860 22.303 1.00 41.25 129 THR A N 1
ATOM 1049 C CA . THR A 1 129 ? 8.159 7.253 23.258 1.00 41.25 129 THR A CA 1
ATOM 1050 C C . THR A 1 129 ? 7.191 6.338 22.502 1.00 41.25 129 THR A C 1
ATOM 1052 O O . THR A 1 129 ? 6.004 6.615 22.369 1.00 41.25 129 THR A O 1
ATOM 1055 N N . LYS A 1 130 ? 7.697 5.208 21.988 1.00 48.66 130 LYS A N 1
ATOM 1056 C CA . LYS A 1 130 ? 6.888 4.033 21.690 1.00 48.66 130 LYS A CA 1
ATOM 1057 C C . LYS A 1 130 ? 6.230 3.692 23.011 1.00 48.66 130 LYS A C 1
ATOM 1059 O O . LYS A 1 130 ? 6.889 3.187 23.917 1.00 48.66 130 LYS A O 1
ATOM 1064 N N . SER A 1 131 ? 4.954 4.030 23.138 1.00 51.31 131 SER A N 1
ATOM 1065 C CA . SER A 1 131 ? 4.130 3.500 24.210 1.00 51.31 131 SER A CA 1
ATOM 1066 C C . SER A 1 131 ? 4.382 1.993 24.272 1.00 51.31 131 SER A C 1
ATOM 1068 O O . SER A 1 131 ? 4.155 1.275 23.299 1.00 51.31 131 SER A O 1
ATOM 1070 N N . THR A 1 132 ? 4.930 1.528 25.392 1.00 68.44 132 THR A N 1
ATOM 1071 C CA . THR A 1 132 ? 5.240 0.116 25.658 1.00 68.44 132 THR A CA 1
ATOM 1072 C C . THR A 1 132 ? 3.979 -0.703 25.918 1.00 68.44 132 THR A C 1
ATOM 1074 O O . THR A 1 132 ? 4.051 -1.916 26.110 1.00 68.44 132 THR A O 1
ATOM 1077 N N . SER A 1 133 ? 2.811 -0.054 25.926 1.00 87.81 133 SER A N 1
ATOM 1078 C CA . SER A 1 133 ? 1.539 -0.718 26.142 1.00 87.81 133 SER A CA 1
ATOM 1079 C C . SER A 1 133 ? 1.153 -1.545 24.914 1.00 87.81 133 SER A C 1
ATOM 1081 O O . SER A 1 133 ? 0.956 -0.984 23.834 1.00 87.81 133 SER A O 1
ATOM 1083 N N . PRO A 1 134 ? 0.925 -2.860 25.067 1.00 90.38 134 PRO A N 1
ATOM 1084 C CA . PRO A 1 134 ? 0.440 -3.694 23.973 1.00 90.38 134 PRO A CA 1
ATOM 1085 C C . PRO A 1 134 ? -1.042 -3.411 23.638 1.00 90.38 134 PRO A C 1
ATOM 1087 O O . PRO A 1 134 ? -1.584 -3.962 22.683 1.00 90.38 134 PRO A O 1
ATOM 1090 N N . LEU A 1 135 ? -1.696 -2.535 24.413 1.00 95.12 135 LEU A N 1
ATOM 1091 C CA . LEU A 1 135 ? -3.066 -2.057 24.211 1.00 95.12 135 LEU A CA 1
ATOM 1092 C C . LEU A 1 135 ? -3.121 -0.706 23.487 1.00 95.12 135 LEU A C 1
ATOM 1094 O O . LEU A 1 135 ? -4.185 -0.089 23.429 1.00 95.12 135 LEU A O 1
ATOM 1098 N N . TYR A 1 136 ? -1.994 -0.244 22.945 1.00 94.69 136 TYR A N 1
ATOM 1099 C CA . TYR A 1 136 ? -1.872 1.009 22.211 1.00 94.69 136 TYR A CA 1
ATOM 1100 C C . TYR A 1 136 ? -1.254 0.773 20.828 1.00 94.69 136 TYR A C 1
ATOM 1102 O O . TYR A 1 136 ? -0.293 0.018 20.685 1.00 94.69 136 TYR A O 1
ATOM 1110 N N . VAL A 1 137 ? -1.784 1.432 19.797 1.00 93.31 137 VAL A N 1
ATOM 1111 C CA . VAL A 1 137 ? -1.188 1.444 18.455 1.00 93.31 137 VAL A CA 1
ATOM 1112 C C . VAL A 1 137 ? -1.433 2.777 17.760 1.00 93.31 137 VAL A C 1
ATOM 1114 O O . VAL A 1 137 ? -2.484 3.387 17.912 1.00 93.31 137 VAL A O 1
ATOM 1117 N N . GLU A 1 138 ? -0.473 3.216 16.955 1.00 93.94 138 GLU A N 1
ATOM 1118 C CA . GLU A 1 138 ? -0.617 4.371 16.071 1.00 93.94 138 GLU A CA 1
ATOM 1119 C C . GLU A 1 138 ? -0.808 3.911 14.630 1.00 93.94 138 GLU A C 1
ATOM 1121 O O . GLU A 1 138 ? -0.098 3.030 14.133 1.00 93.94 138 GLU A O 1
ATOM 1126 N N . ILE A 1 139 ? -1.782 4.512 13.953 1.00 91.69 139 ILE A N 1
ATOM 1127 C CA . ILE A 1 139 ? -2.141 4.181 12.578 1.00 91.69 139 ILE A CA 1
ATOM 1128 C C . ILE A 1 139 ? -2.108 5.458 11.742 1.00 91.69 139 ILE A C 1
ATOM 1130 O O . ILE A 1 139 ? -2.858 6.405 11.982 1.00 91.69 139 ILE A O 1
ATOM 1134 N N . LEU A 1 140 ? -1.250 5.456 10.720 1.00 90.25 140 LEU A N 1
ATOM 1135 C CA . LEU A 1 140 ? -1.298 6.426 9.630 1.00 90.25 140 LEU A CA 1
ATOM 1136 C C . LEU A 1 140 ? -2.547 6.161 8.787 1.00 90.25 140 LEU A C 1
ATOM 1138 O O . LEU A 1 140 ? -2.678 5.087 8.197 1.00 90.25 140 LEU A O 1
ATOM 1142 N N . MET A 1 141 ? -3.441 7.143 8.699 1.00 88.69 141 MET A N 1
ATOM 1143 C CA . MET A 1 141 ? -4.667 7.029 7.918 1.00 88.69 141 MET A CA 1
ATOM 1144 C C . MET A 1 141 ? -4.355 7.076 6.417 1.00 88.69 141 MET A C 1
ATOM 1146 O O . MET A 1 141 ? -4.052 8.134 5.864 1.00 88.69 141 MET A O 1
ATOM 1150 N N . LYS A 1 142 ? -4.431 5.931 5.735 1.00 85.81 142 LYS A N 1
ATOM 1151 C CA . LYS A 1 142 ? -4.180 5.808 4.288 1.00 85.81 142 LYS A CA 1
ATOM 1152 C C . LYS A 1 142 ? -5.486 5.707 3.500 1.00 85.81 142 LYS A C 1
ATOM 1154 O O . LYS A 1 142 ? -6.535 5.371 4.045 1.00 85.81 142 LYS A O 1
ATOM 1159 N N . LEU A 1 143 ? -5.435 5.922 2.183 1.00 67.50 143 LEU A N 1
ATOM 1160 C CA . LEU A 1 143 ? -6.631 5.881 1.328 1.00 67.50 143 LEU A CA 1
ATOM 1161 C C . LEU A 1 143 ? -7.353 4.521 1.366 1.00 67.50 143 LEU A C 1
ATOM 1163 O O . LEU A 1 143 ? -8.580 4.464 1.424 1.00 67.50 143 LEU A O 1
ATOM 1167 N N . HIS A 1 144 ? -6.608 3.412 1.418 1.00 81.19 144 HIS A N 1
ATOM 1168 C CA . HIS A 1 144 ? -7.203 2.077 1.565 1.00 81.19 144 HIS A CA 1
ATOM 1169 C C . HIS A 1 144 ? -7.869 1.866 2.935 1.00 81.19 144 HIS A C 1
ATOM 1171 O O . HIS A 1 144 ? -8.665 0.940 3.088 1.00 81.19 144 HIS A O 1
ATOM 1177 N N . ASN A 1 145 ? -7.613 2.746 3.913 1.00 89.50 145 ASN A N 1
ATOM 1178 C CA . ASN A 1 145 ? -8.320 2.751 5.186 1.00 89.50 145 ASN A CA 1
ATOM 1179 C C . ASN A 1 145 ? -9.704 3.410 5.115 1.00 89.50 145 ASN A C 1
ATOM 1181 O O . ASN A 1 145 ? -10.402 3.493 6.122 1.00 89.50 145 ASN A O 1
ATOM 1185 N N . LYS A 1 146 ? -10.148 3.854 3.931 1.00 87.00 146 LYS A N 1
ATOM 1186 C CA . LYS A 1 146 ? -11.454 4.499 3.732 1.00 87.00 146 LYS A CA 1
ATOM 1187 C C . LYS A 1 146 ? -12.618 3.673 4.280 1.00 87.00 146 LYS A C 1
ATOM 1189 O O . LYS A 1 146 ? -13.507 4.236 4.913 1.00 87.00 146 LYS A O 1
ATOM 1194 N N . SER A 1 147 ? -12.637 2.368 4.004 1.00 88.31 147 SER A N 1
ATOM 1195 C CA . SER A 1 147 ? -13.761 1.475 4.330 1.00 88.31 147 SER A CA 1
ATOM 1196 C C . SER A 1 147 ? -13.454 0.452 5.420 1.00 88.31 147 SER A C 1
ATOM 1198 O O . SER A 1 147 ? -14.388 -0.114 5.986 1.00 88.31 147 SER A O 1
ATOM 1200 N N . ARG A 1 148 ? -12.173 0.221 5.725 1.00 93.31 148 ARG A N 1
ATOM 1201 C CA . ARG A 1 148 ? -11.728 -0.739 6.738 1.00 93.31 148 ARG A CA 1
ATOM 1202 C C . ARG A 1 148 ? -10.352 -0.394 7.287 1.00 93.31 148 ARG A C 1
ATOM 1204 O O . ARG A 1 148 ? -9.550 0.183 6.566 1.00 93.31 148 ARG A O 1
ATOM 1211 N N . VAL A 1 149 ? -10.041 -0.816 8.503 1.00 94.00 149 VAL A N 1
ATOM 1212 C CA . VAL A 1 149 ? -8.696 -0.685 9.085 1.00 94.00 149 VAL A CA 1
ATOM 1213 C C . VAL A 1 149 ? -8.211 -2.045 9.540 1.00 94.00 149 VAL A C 1
ATOM 1215 O O . VAL A 1 149 ? -8.901 -2.732 10.286 1.00 94.00 149 VAL A O 1
ATOM 1218 N N . HIS A 1 150 ? -7.016 -2.407 9.092 1.00 92.12 150 HIS A N 1
ATOM 1219 C CA . HIS A 1 150 ? -6.328 -3.594 9.560 1.00 92.12 150 HIS A CA 1
ATOM 1220 C C . HIS A 1 150 ? -5.650 -3.308 10.904 1.00 92.12 150 HIS A C 1
ATOM 1222 O O . HIS A 1 150 ? -4.900 -2.336 11.024 1.00 92.12 150 HIS A O 1
ATOM 1228 N N . LEU A 1 151 ? -5.906 -4.149 11.904 1.00 91.75 151 LEU A N 1
ATOM 1229 C CA . LEU A 1 151 ? -5.235 -4.103 13.198 1.00 91.75 151 LEU A CA 1
ATOM 1230 C C . LEU A 1 151 ? -4.067 -5.091 13.199 1.00 91.75 151 LEU A C 1
ATOM 1232 O O . LEU A 1 151 ? -4.230 -6.256 12.831 1.00 91.75 151 LEU A O 1
ATOM 1236 N N . ARG A 1 152 ? -2.895 -4.632 13.661 1.00 88.44 152 ARG A N 1
ATOM 1237 C CA . ARG A 1 152 ? -1.703 -5.485 13.801 1.00 88.44 152 ARG A CA 1
ATOM 1238 C C . ARG A 1 152 ? -2.028 -6.715 14.649 1.00 88.44 152 ARG A C 1
ATOM 1240 O O . ARG A 1 152 ? -2.827 -6.640 15.592 1.00 88.44 152 ARG A O 1
ATOM 1247 N N . LYS A 1 153 ? -1.411 -7.848 14.315 1.00 87.25 153 LYS A N 1
ATOM 1248 C CA . LYS A 1 153 ? -1.692 -9.140 14.951 1.00 87.25 153 LYS A CA 1
ATOM 1249 C C . LYS A 1 153 ? -1.416 -9.093 16.454 1.00 87.25 153 LYS A C 1
ATOM 1251 O O . LYS A 1 153 ? -2.254 -9.529 17.236 1.00 87.25 153 LYS A O 1
ATOM 1256 N N . GLU A 1 154 ? -0.299 -8.496 16.852 1.00 89.75 154 GLU A N 1
ATOM 1257 C CA . GLU A 1 154 ? 0.154 -8.391 18.243 1.00 89.75 154 GLU A CA 1
ATOM 1258 C C . GLU A 1 154 ? -0.827 -7.562 19.077 1.00 89.75 154 GLU A C 1
ATOM 1260 O O . GLU A 1 154 ? -1.264 -8.001 20.137 1.00 89.75 154 GLU A O 1
ATOM 1265 N N . PHE A 1 155 ? -1.251 -6.410 18.548 1.00 92.00 155 PHE A N 1
ATOM 1266 C CA . PHE A 1 155 ? -2.269 -5.562 19.171 1.00 92.00 155 PHE A CA 1
ATOM 1267 C C . PHE A 1 155 ? -3.603 -6.304 19.302 1.00 92.00 155 PHE A C 1
ATOM 1269 O O . PHE A 1 155 ? -4.231 -6.289 20.357 1.00 92.00 155 PHE A O 1
ATOM 1276 N N . SER A 1 156 ? -4.033 -7.004 18.250 1.00 92.56 156 SER A N 1
ATOM 1277 C CA . SER A 1 156 ? -5.299 -7.753 18.245 1.00 92.56 156 SER A CA 1
ATOM 1278 C C . SER A 1 156 ? -5.312 -8.897 19.263 1.00 92.56 156 SER A C 1
ATOM 1280 O O . SER A 1 156 ? -6.350 -9.163 19.870 1.00 92.56 156 SER A O 1
ATOM 1282 N N . ILE A 1 157 ? -4.170 -9.568 19.453 1.00 91.06 157 ILE A N 1
ATOM 1283 C CA . ILE A 1 157 ? -3.991 -10.616 20.465 1.00 91.06 157 ILE A CA 1
ATOM 1284 C C . ILE A 1 157 ? -3.995 -9.996 21.863 1.00 91.06 157 ILE A C 1
ATOM 1286 O O . ILE A 1 157 ? -4.780 -10.417 22.708 1.00 91.06 157 ILE A O 1
ATOM 1290 N N . ALA A 1 158 ? -3.175 -8.969 22.095 1.00 91.88 158 ALA A N 1
ATOM 1291 C CA . ALA A 1 158 ? -3.028 -8.351 23.411 1.00 91.88 158 ALA A CA 1
ATOM 1292 C C . ALA A 1 158 ? -4.317 -7.696 23.927 1.00 91.88 158 ALA A C 1
ATOM 1294 O O . ALA A 1 158 ? -4.619 -7.755 25.115 1.00 91.88 158 ALA A O 1
ATOM 1295 N N . THR A 1 159 ? -5.095 -7.092 23.031 1.00 93.62 159 THR A N 1
ATOM 1296 C CA . THR A 1 159 ? -6.400 -6.494 23.353 1.00 93.62 159 THR A CA 1
ATOM 1297 C C . THR A 1 159 ? -7.528 -7.523 23.440 1.00 93.62 159 THR A C 1
ATOM 1299 O O . THR A 1 159 ? -8.626 -7.194 23.885 1.00 93.62 159 THR A O 1
ATOM 1302 N N . GLY A 1 160 ? -7.297 -8.760 22.989 1.00 92.31 160 GLY A N 1
ATOM 1303 C CA . GLY A 1 160 ? -8.331 -9.786 22.862 1.00 92.31 160 GLY A CA 1
ATOM 1304 C C . GLY A 1 160 ? -9.345 -9.518 21.744 1.00 92.31 160 GLY A C 1
ATOM 1305 O O . GLY A 1 160 ? -10.269 -10.313 21.566 1.00 92.31 160 GLY A O 1
ATOM 1306 N N . LEU A 1 161 ? -9.176 -8.447 20.955 1.00 92.94 161 LEU A N 1
ATOM 1307 C CA . LEU A 1 161 ? -10.059 -8.103 19.834 1.00 92.94 161 LEU A CA 1
ATOM 1308 C C . LEU A 1 161 ? -10.097 -9.200 18.767 1.00 92.94 161 LEU A C 1
ATOM 1310 O O . LEU A 1 161 ? -11.111 -9.352 18.090 1.00 92.94 161 LEU A O 1
ATOM 1314 N N . ILE A 1 162 ? -9.041 -10.015 18.666 1.00 91.25 162 ILE A N 1
ATOM 1315 C CA . ILE A 1 162 ? -9.020 -11.198 17.796 1.00 91.25 162 ILE A CA 1
ATOM 1316 C C . ILE A 1 162 ? -10.195 -12.153 18.075 1.00 91.25 162 ILE A C 1
ATOM 1318 O O . ILE A 1 162 ? -10.701 -12.781 17.149 1.00 91.25 162 ILE A O 1
ATOM 1322 N N . ASN A 1 163 ? -10.688 -12.203 19.317 1.00 90.81 163 ASN A N 1
ATOM 1323 C CA . ASN A 1 163 ? -11.785 -13.072 19.753 1.00 90.81 163 ASN A CA 1
ATOM 1324 C C . ASN A 1 163 ? -13.139 -12.353 19.839 1.00 90.81 163 ASN A C 1
ATOM 1326 O O . ASN A 1 163 ? -14.139 -12.971 20.199 1.00 90.81 163 ASN A O 1
ATOM 1330 N N . GLN A 1 164 ? -13.215 -11.082 19.444 1.00 92.69 164 GLN A N 1
ATOM 1331 C CA . GLN A 1 164 ? -14.455 -10.307 19.451 1.00 92.69 164 GLN A CA 1
ATOM 1332 C C . GLN A 1 164 ? -15.065 -10.205 18.047 1.00 92.69 164 GLN A C 1
ATOM 1334 O O . GLN A 1 164 ? -14.361 -10.290 17.043 1.00 92.69 164 GLN A O 1
ATOM 1339 N N . GLU A 1 165 ? -16.385 -10.034 17.971 1.00 94.94 165 GLU A N 1
ATOM 1340 C CA . GLU A 1 165 ? -17.104 -9.767 16.711 1.00 94.94 165 GLU A CA 1
ATOM 1341 C C . GLU A 1 165 ? -17.308 -8.272 16.459 1.00 94.94 165 GLU A C 1
ATOM 1343 O O . GLU A 1 165 ? -17.483 -7.830 15.323 1.00 94.94 165 GLU A O 1
ATOM 1348 N N . LYS A 1 166 ? -17.321 -7.476 17.529 1.00 97.06 166 LYS A N 1
ATOM 1349 C CA . LYS A 1 166 ? -17.555 -6.037 17.483 1.00 97.06 166 LYS A CA 1
ATOM 1350 C C . LYS A 1 166 ? -16.841 -5.338 18.629 1.00 97.06 166 LYS A C 1
ATOM 1352 O O . LYS A 1 166 ? -16.722 -5.902 19.711 1.00 97.06 166 LYS A O 1
ATOM 1357 N N . VAL A 1 167 ? -16.452 -4.092 18.398 1.00 97.50 167 VAL A N 1
ATOM 1358 C CA . VAL A 1 167 ? -15.867 -3.203 19.407 1.00 97.50 167 VAL A CA 1
ATOM 1359 C C . VAL A 1 167 ? -16.505 -1.822 19.304 1.00 97.50 167 VAL A C 1
ATOM 1361 O O . VAL A 1 167 ? -16.880 -1.384 18.213 1.00 97.50 167 VAL A O 1
ATOM 1364 N N . VAL A 1 168 ? -16.660 -1.136 20.435 1.00 98.50 168 VAL A N 1
ATOM 1365 C CA . VAL A 1 168 ? -17.046 0.279 20.435 1.00 98.50 168 VAL A CA 1
ATOM 1366 C C . VAL A 1 168 ? -15.794 1.109 20.203 1.00 98.50 168 VAL A C 1
ATOM 1368 O O . VAL A 1 168 ? -14.822 0.988 20.946 1.00 98.50 168 VAL A O 1
ATOM 1371 N N . VAL A 1 169 ? -15.829 1.959 19.184 1.00 98.44 169 VAL A N 1
ATOM 1372 C CA . VAL A 1 169 ? -14.774 2.930 18.906 1.00 98.44 169 VAL A CA 1
ATOM 1373 C C . VAL A 1 169 ? -15.283 4.315 19.275 1.00 98.44 169 VAL A C 1
ATOM 1375 O O . VAL A 1 169 ? -16.372 4.709 18.849 1.00 98.44 169 VAL A O 1
ATOM 1378 N N . GLU A 1 170 ? -14.507 5.031 20.083 1.00 98.44 170 GLU A N 1
ATOM 1379 C CA . GLU A 1 170 ? -14.828 6.376 20.557 1.00 98.44 170 GLU A CA 1
ATOM 1380 C C . GLU A 1 170 ? -13.773 7.368 20.081 1.00 98.44 170 GLU A C 1
ATOM 1382 O O . GLU A 1 170 ? -12.587 7.185 20.349 1.00 98.44 170 GLU A O 1
ATOM 1387 N N . TYR A 1 171 ? -14.200 8.429 19.399 1.00 98.19 171 TYR A N 1
ATOM 1388 C CA . TYR A 1 171 ? -13.322 9.546 19.081 1.00 98.19 171 TYR A CA 1
ATOM 1389 C C . TYR A 1 171 ? -13.304 10.508 20.262 1.00 98.19 171 TYR A C 1
ATOM 1391 O O . TYR A 1 171 ? -14.315 11.124 20.588 1.00 98.19 171 TYR A O 1
ATOM 1399 N N . VAL A 1 172 ? -12.161 10.615 20.929 1.00 96.62 172 VAL A N 1
ATOM 1400 C CA . VAL A 1 172 ? -12.038 11.356 22.191 1.00 96.62 172 VAL A CA 1
ATOM 1401 C C . VAL A 1 172 ? -12.360 12.850 22.046 1.00 96.62 172 VAL A C 1
ATOM 1403 O O . VAL A 1 172 ? -13.071 13.354 22.915 1.00 96.62 172 VAL A O 1
ATOM 1406 N N . PRO A 1 173 ? -11.939 13.570 20.979 1.00 93.88 173 PRO A N 1
ATOM 1407 C CA . PRO A 1 173 ? -12.176 15.013 20.883 1.00 93.88 173 PRO A CA 1
ATOM 1408 C C . PRO A 1 173 ? -13.645 15.446 20.939 1.00 93.88 173 PRO A C 1
ATOM 1410 O O . PRO A 1 173 ? -13.932 16.547 21.395 1.00 93.88 173 PRO A O 1
ATOM 1413 N N . ASN A 1 174 ? -14.579 14.608 20.482 1.00 93.75 174 ASN A N 1
ATOM 1414 C CA . ASN A 1 174 ? -16.010 14.933 20.458 1.00 93.75 174 ASN A CA 1
ATOM 1415 C C . ASN A 1 174 ? -16.901 13.837 21.070 1.00 93.75 174 ASN A C 1
ATOM 1417 O O . ASN A 1 174 ? -18.121 13.900 20.940 1.00 93.75 174 ASN A O 1
ATOM 1421 N N . GLN A 1 175 ? -16.300 12.824 21.702 1.00 94.81 175 GLN A N 1
ATOM 1422 C CA . GLN A 1 175 ? -16.972 11.677 22.326 1.00 94.81 175 GLN A CA 1
ATOM 1423 C C . GLN A 1 175 ? -17.882 10.872 21.374 1.00 94.81 175 GLN A C 1
ATOM 1425 O O . GLN A 1 175 ? -18.730 10.094 21.819 1.00 94.81 175 GLN A O 1
ATOM 1430 N N . SER A 1 176 ? -17.716 11.016 20.054 1.00 96.56 176 SER A N 1
ATOM 1431 C CA . SER A 1 176 ? -18.500 10.275 19.066 1.00 96.56 176 SER A CA 1
ATOM 1432 C C . SER A 1 176 ? -18.216 8.782 19.182 1.00 96.56 176 SER A C 1
ATOM 1434 O O . SER A 1 176 ? -17.070 8.346 19.065 1.00 96.56 176 SER A O 1
ATOM 1436 N N . ARG A 1 177 ? -19.271 7.973 19.310 1.00 98.12 177 ARG A N 1
ATOM 1437 C CA . ARG A 1 177 ? -19.176 6.515 19.463 1.00 98.12 177 ARG A CA 1
ATOM 1438 C C . ARG A 1 177 ? -19.805 5.767 18.305 1.00 98.12 177 ARG A C 1
ATOM 1440 O O . ARG A 1 177 ? -20.925 6.062 17.901 1.00 98.12 177 ARG A O 1
ATOM 1447 N N . HIS A 1 178 ? -19.104 4.758 17.806 1.00 98.19 178 HIS A N 1
ATOM 1448 C CA . HIS A 1 178 ? -19.618 3.851 16.785 1.00 98.19 178 HIS A CA 1
ATOM 1449 C C . HIS A 1 178 ? -19.316 2.400 17.163 1.00 98.19 178 HIS A C 1
ATOM 1451 O O . HIS A 1 178 ? -18.232 2.084 17.648 1.00 98.19 178 HIS A O 1
ATOM 1457 N N . VAL A 1 179 ? -20.263 1.499 16.898 1.00 98.06 179 VAL A N 1
ATOM 1458 C CA . VAL A 1 179 ? -20.024 0.052 16.972 1.00 98.06 179 VAL A CA 1
ATOM 1459 C C . VAL A 1 179 ? -19.406 -0.400 15.656 1.00 98.06 179 VAL A C 1
ATOM 1461 O O . VAL A 1 179 ? -19.993 -0.205 14.588 1.00 98.06 179 VAL A O 1
ATOM 1464 N N . ILE A 1 180 ? -18.229 -1.012 15.734 1.00 98.25 180 ILE A N 1
ATOM 1465 C CA . ILE A 1 180 ? -17.452 -1.454 14.580 1.00 98.25 180 ILE A CA 1
ATOM 1466 C C . ILE A 1 180 ? -17.395 -2.976 14.556 1.00 98.25 180 ILE A C 1
ATOM 1468 O O . ILE A 1 180 ? -17.041 -3.594 15.556 1.00 98.25 180 ILE A O 1
ATOM 1472 N N . VAL A 1 181 ? -17.728 -3.578 13.414 1.00 97.56 181 VAL A N 1
ATOM 1473 C CA . VAL A 1 181 ? -17.641 -5.032 13.209 1.00 97.56 181 VAL A CA 1
ATOM 1474 C C . VAL A 1 181 ? -16.202 -5.433 12.914 1.00 97.56 181 VAL A C 1
ATOM 1476 O O . VAL A 1 181 ? -15.575 -4.884 12.000 1.00 97.56 181 VAL A O 1
ATOM 1479 N N . LEU A 1 182 ? -15.720 -6.430 13.646 1.00 96.19 182 LEU A N 1
ATOM 1480 C CA . LEU A 1 182 ? -14.413 -7.046 13.485 1.00 96.19 182 LEU A CA 1
ATOM 1481 C C . LEU A 1 182 ? -14.544 -8.288 12.602 1.00 96.19 182 LEU A C 1
ATOM 1483 O O . LEU A 1 182 ? -15.310 -9.202 12.904 1.00 96.19 182 LEU A O 1
ATOM 1487 N N . LYS A 1 183 ? -13.811 -8.320 11.488 1.00 92.06 183 LYS A N 1
ATOM 1488 C CA . LYS A 1 183 ? -13.720 -9.496 10.615 1.00 92.06 183 LYS A CA 1
ATOM 1489 C C . LYS A 1 183 ? -12.371 -10.176 10.773 1.00 92.06 183 LYS A C 1
ATOM 1491 O O . LYS A 1 183 ? -11.339 -9.512 10.828 1.00 92.06 183 LYS A O 1
ATOM 1496 N N . ARG A 1 184 ? -12.406 -11.507 10.798 1.00 84.00 184 ARG A N 1
ATOM 1497 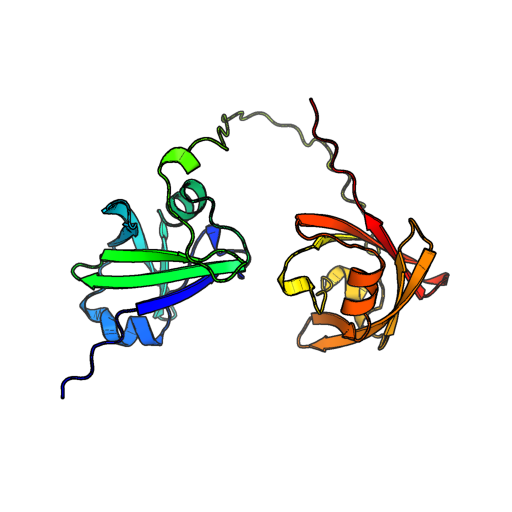C CA . ARG A 1 184 ? -11.229 -12.372 10.887 1.00 84.00 184 ARG A CA 1
ATOM 1498 C C . ARG A 1 184 ? -10.854 -12.880 9.498 1.00 84.00 184 ARG A C 1
ATOM 1500 O O . ARG A 1 184 ? -11.726 -13.283 8.731 1.00 84.00 184 ARG A O 1
ATOM 1507 N N . GLY A 1 185 ? -9.564 -12.867 9.201 1.00 70.31 185 GLY A N 1
ATOM 1508 C CA . GLY A 1 185 ? -8.948 -13.593 8.089 1.00 70.31 185 GLY A CA 1
ATOM 1509 C C . GLY A 1 185 ? -7.689 -14.311 8.575 1.00 70.31 185 GLY A C 1
ATOM 1510 O O . GLY A 1 185 ? -7.349 -14.205 9.753 1.00 70.31 185 GLY A O 1
ATOM 1511 N N . GLU A 1 186 ? -6.980 -15.016 7.690 1.00 63.19 186 GLU A N 1
ATOM 1512 C CA . GLU A 1 186 ? -5.720 -15.706 8.019 1.00 63.19 186 GLU A CA 1
ATOM 1513 C C . GLU A 1 186 ? -4.704 -14.753 8.678 1.00 63.19 186 GLU A C 1
ATOM 1515 O O . GLU A 1 186 ? -4.029 -13.967 8.014 1.00 63.19 186 GLU A O 1
ATOM 1520 N N . GLY A 1 187 ? -4.638 -14.781 10.014 1.00 61.53 187 GLY A N 1
ATOM 1521 C CA . GLY A 1 187 ? -3.757 -13.936 10.822 1.00 61.53 187 GLY A CA 1
ATOM 1522 C C . GLY A 1 187 ? -4.124 -12.449 10.890 1.00 61.53 187 GLY A C 1
ATOM 1523 O O . GLY A 1 187 ? -3.292 -11.663 11.342 1.00 61.53 187 GLY A O 1
ATOM 1524 N N . ARG A 1 188 ? -5.327 -12.043 10.453 1.00 76.25 188 ARG A N 1
ATOM 1525 C CA . ARG A 1 188 ? -5.726 -10.626 10.357 1.00 76.25 188 ARG A CA 1
ATOM 1526 C C . ARG A 1 188 ? -7.032 -10.327 11.092 1.00 76.25 188 ARG A C 1
ATOM 1528 O O . ARG A 1 188 ? -7.992 -11.087 10.968 1.00 76.25 188 ARG A O 1
ATOM 1535 N N . THR A 1 189 ? -7.072 -9.190 11.791 1.00 91.62 189 THR A N 1
ATOM 1536 C CA . THR A 1 189 ? -8.291 -8.626 12.393 1.00 91.62 189 THR A CA 1
ATOM 1537 C C . THR A 1 189 ? -8.568 -7.271 11.756 1.00 91.62 189 THR A C 1
ATOM 1539 O O . THR A 1 189 ? -7.758 -6.353 11.876 1.00 91.62 189 THR A O 1
ATOM 1542 N N . ASP A 1 190 ? -9.711 -7.138 11.088 1.00 94.38 190 ASP A N 1
ATOM 1543 C CA . ASP A 1 190 ? -10.083 -5.916 10.376 1.00 94.38 190 ASP A CA 1
ATOM 1544 C C . ASP A 1 190 ? -11.308 -5.253 11.013 1.00 94.38 190 ASP A C 1
ATOM 1546 O O . ASP A 1 190 ? -12.363 -5.872 11.160 1.00 94.38 190 ASP A O 1
ATOM 1550 N N . MET A 1 191 ? -11.208 -3.956 11.296 1.00 96.50 191 MET A N 1
ATOM 1551 C CA . MET A 1 191 ? -12.353 -3.082 11.547 1.00 96.50 191 MET A CA 1
ATOM 1552 C C . MET A 1 191 ? -13.064 -2.793 10.225 1.00 96.50 191 MET A C 1
ATOM 1554 O O . MET A 1 191 ? -12.462 -2.223 9.319 1.00 96.50 191 MET A O 1
ATOM 1558 N N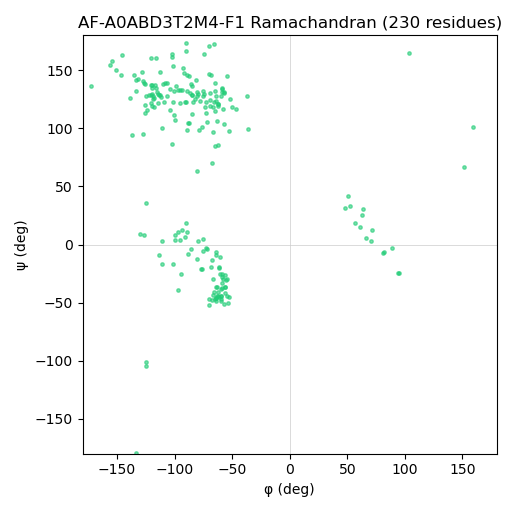 . THR A 1 192 ? -14.332 -3.186 10.093 1.00 95.75 192 THR A N 1
ATOM 1559 C CA . THR A 1 192 ? -15.068 -3.144 8.815 1.00 95.75 192 THR A CA 1
ATOM 1560 C C . THR A 1 192 ? -16.372 -2.345 8.902 1.00 95.75 192 THR A C 1
ATOM 1562 O O . THR A 1 192 ? -16.353 -1.117 8.846 1.00 95.75 192 THR A O 1
ATOM 1565 N N . LYS A 1 193 ? -17.538 -2.995 9.010 1.00 95.81 193 LYS A N 1
ATOM 1566 C CA . LYS A 1 193 ? -18.840 -2.309 9.055 1.00 95.81 193 LYS A CA 1
ATOM 1567 C C . LYS A 1 193 ? -18.875 -1.340 10.243 1.00 95.81 193 LYS A C 1
ATOM 1569 O O . LYS A 1 193 ? -18.476 -1.703 11.342 1.00 95.81 193 LYS A O 1
ATOM 1574 N N . GLY A 1 194 ? -19.339 -0.114 9.997 1.00 96.81 194 GLY A N 1
ATOM 1575 C CA . GLY A 1 194 ? -19.334 0.993 10.962 1.00 96.81 194 GLY A CA 1
ATOM 1576 C C . GLY A 1 194 ? -18.122 1.924 10.837 1.00 96.81 194 GLY A C 1
ATOM 1577 O O . GLY A 1 194 ? -18.242 3.107 11.155 1.00 96.81 194 GLY A O 1
ATOM 1578 N N . TRP A 1 195 ? -16.992 1.442 10.299 1.00 97.81 195 TRP A N 1
ATOM 1579 C CA . TRP A 1 195 ? -15.742 2.210 10.252 1.00 97.81 195 TRP A CA 1
ATOM 1580 C C . TRP A 1 195 ? -15.823 3.419 9.318 1.00 97.81 195 TRP A C 1
ATOM 1582 O O . TRP A 1 195 ? -15.477 4.527 9.716 1.00 97.81 195 TRP A O 1
ATOM 1592 N N . TYR A 1 196 ? -16.327 3.233 8.091 1.00 94.12 196 TYR A N 1
ATOM 1593 C CA . TYR A 1 196 ? -16.482 4.338 7.136 1.00 94.12 196 TYR A CA 1
ATOM 1594 C C . TYR A 1 196 ? -17.297 5.494 7.732 1.00 94.12 196 TYR A C 1
ATOM 1596 O O . TYR A 1 196 ? -16.906 6.654 7.595 1.00 94.12 196 TYR A O 1
ATOM 1604 N N . SER A 1 197 ? -18.404 5.171 8.409 1.00 95.75 197 SER A N 1
ATOM 1605 C CA . SER A 1 197 ? -19.267 6.161 9.051 1.00 95.75 197 SER A CA 1
ATOM 1606 C C . SER A 1 197 ? -18.541 6.873 10.187 1.00 95.75 197 SER A C 1
ATOM 1608 O O . SER A 1 197 ? -18.558 8.095 10.193 1.00 95.75 197 SER A O 1
ATOM 1610 N N . PHE A 1 198 ? -17.851 6.136 11.069 1.00 98.00 198 PHE A N 1
ATOM 1611 C CA . PHE A 1 198 ? -17.035 6.704 12.152 1.00 98.00 198 PHE A C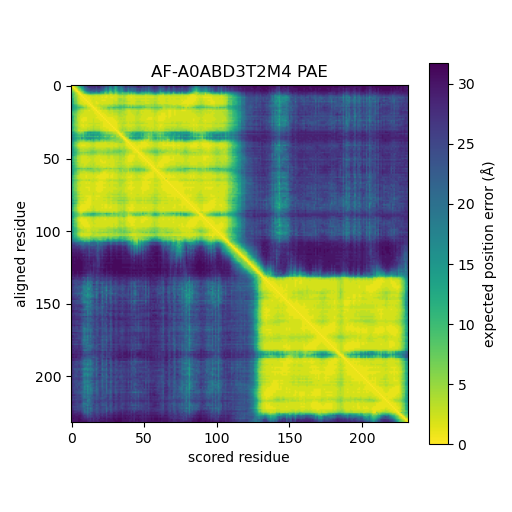A 1
ATOM 1612 C C . PHE A 1 198 ? -15.965 7.662 11.622 1.00 98.00 198 PHE A C 1
ATOM 1614 O O . PHE A 1 198 ? -15.872 8.802 12.065 1.00 98.00 198 PHE A O 1
ATOM 1621 N N . ARG A 1 199 ? -15.180 7.223 10.631 1.00 97.00 199 ARG A N 1
ATOM 1622 C CA . ARG A 1 199 ? -14.122 8.037 10.018 1.00 97.00 199 ARG A CA 1
ATOM 1623 C C . ARG A 1 199 ? -14.698 9.312 9.398 1.00 97.00 199 ARG A C 1
ATOM 1625 O O . ARG A 1 199 ? -14.116 10.381 9.547 1.00 97.00 199 ARG A O 1
ATOM 1632 N N . LYS A 1 200 ? -15.823 9.193 8.679 1.00 93.62 200 LYS A N 1
ATOM 1633 C CA . LYS A 1 200 ? -16.460 10.312 7.971 1.00 93.62 200 LYS A CA 1
ATOM 1634 C C . LYS A 1 200 ? -17.088 11.322 8.933 1.00 93.62 200 LYS A C 1
ATOM 1636 O O . LYS A 1 200 ? -16.868 12.509 8.734 1.00 93.62 200 LYS A O 1
ATOM 1641 N N . SER A 1 201 ? -17.848 10.878 9.937 1.00 95.19 201 SER A N 1
ATOM 1642 C CA . SER A 1 201 ? -18.511 11.774 10.899 1.00 95.19 201 SER A CA 1
ATOM 1643 C C . SER A 1 201 ? -17.517 12.525 11.782 1.00 95.19 201 SER A C 1
ATOM 1645 O O . SER A 1 201 ? -17.786 13.655 12.169 1.00 95.19 201 SER A O 1
ATOM 1647 N N . ASN A 1 202 ? -16.358 11.921 12.053 1.00 95.56 202 ASN A N 1
ATOM 1648 C CA . ASN A 1 202 ? -15.309 12.508 12.886 1.00 95.56 202 ASN A CA 1
ATOM 1649 C C . ASN A 1 202 ? -14.214 13.235 12.097 1.00 95.56 202 ASN A C 1
ATOM 1651 O O . ASN A 1 202 ? -13.239 13.684 12.690 1.00 95.56 202 ASN A O 1
ATOM 1655 N N . GLY A 1 203 ? -14.350 13.342 10.771 1.00 93.12 203 GLY A N 1
ATOM 1656 C CA . GLY A 1 203 ? -13.407 14.092 9.942 1.00 93.12 203 GLY A CA 1
ATOM 1657 C C . GLY A 1 203 ? -11.984 13.529 9.939 1.00 93.12 203 GLY A C 1
ATOM 1658 O O . GLY A 1 203 ? -11.043 14.294 9.788 1.00 93.12 203 GLY A O 1
ATOM 1659 N N . LEU A 1 204 ? -11.798 12.212 10.100 1.00 94.00 204 LEU A N 1
ATOM 1660 C CA . LEU A 1 204 ? -10.455 11.625 10.081 1.00 94.00 204 LEU A CA 1
ATOM 1661 C C . LEU A 1 204 ? -9.843 11.760 8.674 1.00 94.00 204 LEU A C 1
ATOM 1663 O O . LEU A 1 204 ? -10.361 11.201 7.692 1.00 94.00 204 LEU A O 1
ATOM 1667 N N . GLU A 1 205 ? -8.734 12.491 8.603 1.00 85.88 205 GLU A N 1
ATOM 1668 C CA . GLU A 1 205 ? -8.026 12.895 7.389 1.00 85.88 205 GLU A CA 1
ATOM 1669 C C . GLU A 1 205 ? -6.971 11.867 6.972 1.00 85.88 205 GLU A C 1
ATOM 1671 O O . GLU A 1 205 ? -6.298 11.260 7.806 1.00 85.88 205 GLU A O 1
ATOM 1676 N N . TYR A 1 206 ? -6.777 11.700 5.662 1.00 86.88 206 TYR A N 1
ATOM 1677 C CA . TYR A 1 206 ? -5.663 10.907 5.146 1.00 86.88 206 TYR A CA 1
ATOM 1678 C C . TYR A 1 206 ? -4.330 11.630 5.379 1.00 86.88 206 TYR A C 1
ATOM 1680 O O . TYR A 1 206 ? -4.263 12.855 5.338 1.00 86.88 206 TYR A O 1
ATOM 1688 N N . GLY A 1 207 ? -3.261 10.873 5.623 1.00 79.06 207 GLY A N 1
ATOM 1689 C CA . GLY A 1 207 ? -1.930 11.425 5.901 1.00 79.06 207 GLY A CA 1
ATOM 1690 C C . GLY A 1 207 ? -1.712 11.862 7.355 1.00 79.06 207 GLY A C 1
ATOM 1691 O O . GLY A 1 207 ? -0.586 12.188 7.724 1.00 79.06 207 GLY A O 1
ATOM 1692 N N . LYS A 1 208 ? -2.747 11.832 8.205 1.00 86.00 208 LYS A N 1
ATOM 1693 C CA . LYS A 1 208 ? -2.626 12.060 9.652 1.00 86.00 208 LYS A CA 1
ATOM 1694 C C . LYS A 1 208 ? -2.451 10.741 10.404 1.00 86.00 208 LYS A C 1
ATOM 1696 O O . LYS A 1 208 ? -2.923 9.688 9.965 1.00 86.00 208 LYS A O 1
ATOM 1701 N N . VAL A 1 209 ? -1.777 10.807 11.549 1.00 90.12 209 VAL A N 1
ATOM 1702 C CA . VAL A 1 209 ? -1.602 9.670 12.458 1.00 90.12 209 VAL A CA 1
ATOM 1703 C C . VAL A 1 209 ? -2.645 9.756 13.564 1.00 90.12 209 VAL A C 1
ATOM 1705 O O . VAL A 1 209 ? -2.835 10.812 14.167 1.00 90.12 209 VAL A O 1
ATOM 1708 N N . TYR A 1 210 ? -3.304 8.633 13.828 1.00 95.38 210 TYR A N 1
ATOM 1709 C CA . TYR A 1 210 ? -4.266 8.490 14.912 1.00 95.38 210 TYR A CA 1
ATOM 1710 C C . TYR A 1 210 ? -3.794 7.407 15.871 1.00 95.38 210 TYR A C 1
ATOM 1712 O O . TYR A 1 210 ? -3.375 6.334 15.431 1.00 95.38 210 TYR A O 1
ATOM 1720 N N . SER A 1 211 ? -3.871 7.673 17.169 1.00 95.69 211 SER A N 1
ATOM 1721 C CA . SER A 1 211 ? -3.648 6.654 18.185 1.00 95.69 211 SER A CA 1
ATOM 1722 C C . SER A 1 211 ? -4.939 5.915 18.494 1.00 95.69 211 SER A C 1
ATOM 1724 O O . SER A 1 211 ? -6.026 6.488 18.465 1.00 95.69 211 SER A O 1
ATOM 1726 N N . PHE A 1 212 ? -4.798 4.626 18.770 1.00 96.56 212 PHE A N 1
ATOM 1727 C CA . PHE A 1 212 ? -5.852 3.700 19.135 1.00 96.56 212 PHE A CA 1
ATOM 1728 C C . PHE A 1 212 ? -5.448 3.047 20.450 1.00 96.56 212 PHE A C 1
ATOM 1730 O O . PHE A 1 212 ? -4.479 2.289 20.496 1.00 96.56 212 PHE A O 1
ATOM 1737 N N . GLU A 1 213 ? -6.186 3.335 21.517 1.00 96.62 213 GLU A N 1
ATOM 1738 C CA . GLU A 1 213 ? -5.930 2.779 22.842 1.00 96.62 213 GLU A CA 1
ATOM 1739 C C . GLU A 1 213 ? -7.137 1.979 23.330 1.00 96.62 213 GLU A C 1
ATOM 1741 O O . GLU A 1 213 ? -8.241 2.505 23.490 1.00 96.62 213 GLU A O 1
ATOM 1746 N N . PHE A 1 214 ? -6.939 0.689 23.581 1.00 97.31 214 PHE A N 1
ATOM 1747 C CA . PHE A 1 214 ? -7.997 -0.181 24.070 1.00 97.31 214 PHE A CA 1
ATOM 1748 C C . PHE A 1 214 ? -8.054 -0.170 25.600 1.00 97.31 214 PHE A C 1
ATOM 1750 O O . PHE A 1 214 ? -7.041 -0.353 26.277 1.00 97.31 214 PHE A O 1
ATOM 1757 N N . LYS A 1 215 ? -9.253 -0.001 26.166 1.00 95.88 215 LYS A N 1
ATOM 1758 C CA . LYS A 1 215 ? -9.494 -0.089 27.615 1.00 95.88 215 LYS A CA 1
ATOM 1759 C C . LYS A 1 215 ? -10.328 -1.340 27.930 1.00 95.88 215 LYS A C 1
ATOM 1761 O O . LYS A 1 215 ? -11.557 -1.271 27.824 1.00 95.88 215 LYS A O 1
ATOM 1766 N N . PRO A 1 216 ? -9.713 -2.449 28.396 1.00 92.62 216 PRO A N 1
ATOM 1767 C CA . PRO A 1 216 ? -10.404 -3.726 28.608 1.00 92.62 216 PRO A CA 1
ATOM 1768 C C . PRO A 1 216 ? -11.618 -3.628 29.534 1.00 92.62 216 PRO A C 1
ATOM 1770 O O . PRO A 1 216 ? -12.676 -4.153 29.210 1.00 92.62 216 PRO A O 1
ATOM 1773 N N . LYS A 1 217 ? -11.512 -2.864 30.633 1.00 91.62 217 LYS A N 1
ATOM 1774 C CA . LYS A 1 217 ? -12.618 -2.660 31.591 1.00 91.62 217 LYS A CA 1
ATOM 1775 C C . LYS A 1 217 ? -13.874 -2.046 30.960 1.00 91.62 217 LYS A C 1
ATOM 1777 O O . LYS A 1 217 ? -14.965 -2.253 31.472 1.00 91.62 217 LYS A O 1
ATOM 1782 N N . LYS A 1 218 ? -13.718 -1.264 29.886 1.00 92.81 218 LYS A N 1
ATOM 1783 C CA . LYS A 1 218 ? -14.826 -0.612 29.170 1.00 92.81 218 LYS A CA 1
ATOM 1784 C C . LYS A 1 218 ? -15.200 -1.342 27.877 1.00 92.81 218 LYS A C 1
ATOM 1786 O O . LYS A 1 218 ? -16.263 -1.078 27.333 1.00 92.81 218 LYS A O 1
ATOM 1791 N N . ASN A 1 219 ? -14.325 -2.212 27.373 1.00 93.94 219 ASN A N 1
ATOM 1792 C CA . ASN A 1 219 ? -14.377 -2.760 26.019 1.00 93.94 219 ASN A CA 1
ATOM 1793 C C . ASN A 1 219 ? -14.515 -1.673 24.928 1.00 93.94 219 ASN A C 1
ATOM 1795 O O . ASN A 1 219 ? -15.292 -1.805 23.981 1.00 93.94 219 ASN A O 1
ATOM 1799 N N . VAL A 1 220 ? -13.777 -0.569 25.094 1.00 97.81 220 VAL A N 1
ATOM 1800 C CA . VAL A 1 220 ? -13.783 0.583 24.178 1.00 97.81 220 VAL A CA 1
ATOM 1801 C C . VAL A 1 220 ? -12.381 0.810 23.629 1.00 97.81 220 VAL A C 1
ATOM 1803 O O . VAL A 1 220 ? -11.400 0.767 24.376 1.00 97.81 220 VAL A O 1
ATOM 1806 N N . LEU A 1 221 ? -12.314 1.078 22.328 1.00 97.56 221 LEU A N 1
ATOM 1807 C CA . LEU A 1 221 ? -11.125 1.524 21.619 1.00 97.56 221 LEU A CA 1
ATOM 1808 C C . LEU A 1 221 ? -11.201 3.043 21.427 1.00 97.56 221 LEU A C 1
ATOM 1810 O O . LEU A 1 221 ? -12.005 3.540 20.638 1.00 97.56 221 LEU A O 1
ATOM 1814 N N . PHE A 1 222 ? -10.390 3.780 22.175 1.00 97.94 222 PHE A N 1
ATOM 1815 C CA . PHE A 1 222 ? -10.338 5.237 22.108 1.00 97.94 222 PHE A CA 1
ATOM 1816 C C . PHE A 1 222 ? -9.416 5.686 20.984 1.00 97.94 222 PHE A C 1
ATOM 1818 O O . PHE A 1 222 ? -8.326 5.139 20.823 1.00 97.94 222 PHE A O 1
ATOM 1825 N N . VAL A 1 223 ? -9.856 6.689 20.230 1.00 97.62 223 VAL A N 1
ATOM 1826 C CA . VAL A 1 223 ? -9.140 7.240 19.082 1.00 97.62 223 VAL A CA 1
ATOM 1827 C C . VAL A 1 223 ? -8.841 8.712 19.310 1.00 97.62 223 VAL A C 1
ATOM 1829 O O . VAL A 1 223 ? -9.748 9.489 19.613 1.00 97.62 223 VAL A O 1
ATOM 1832 N N . ASN A 1 224 ? -7.581 9.096 19.115 1.00 95.62 224 ASN A N 1
ATOM 1833 C CA . ASN A 1 224 ? -7.114 10.481 19.154 1.00 95.62 224 ASN A CA 1
ATOM 1834 C C . ASN A 1 224 ? -6.313 10.811 17.896 1.00 95.62 224 ASN A C 1
ATOM 1836 O O . ASN A 1 224 ? -5.616 9.951 17.360 1.00 95.62 224 ASN A O 1
ATOM 1840 N N . GLN A 1 225 ? -6.371 12.063 17.443 1.00 91.31 225 GLN A N 1
ATOM 1841 C CA . GLN A 1 225 ? -5.437 12.561 16.434 1.00 91.31 225 GLN A CA 1
ATOM 1842 C C . GLN A 1 225 ? -4.112 12.938 17.095 1.00 91.31 225 GLN A C 1
ATOM 1844 O O . GLN A 1 225 ? -4.096 13.674 18.079 1.00 91.31 225 GLN A O 1
ATOM 1849 N N . MET A 1 226 ? -3.003 12.465 16.534 1.00 86.81 226 MET A N 1
ATOM 1850 C CA . MET A 1 226 ? -1.669 12.815 17.011 1.00 86.81 226 MET A CA 1
ATOM 1851 C C . MET A 1 226 ? -1.225 14.132 16.372 1.00 86.81 226 MET A C 1
ATOM 1853 O O . MET A 1 226 ? -1.263 14.290 15.147 1.00 86.81 226 MET A O 1
ATOM 1857 N N . VAL A 1 227 ? -0.775 15.078 17.195 1.00 80.38 227 VAL A N 1
ATOM 1858 C CA . VAL A 1 227 ? -0.092 16.285 16.722 1.00 80.38 227 VAL A CA 1
ATOM 1859 C C . VAL A 1 227 ? 1.388 15.946 16.609 1.00 80.38 227 VAL A C 1
ATOM 1861 O O . VAL A 1 227 ? 2.085 15.817 17.611 1.00 80.38 227 VAL A O 1
ATOM 1864 N N . ILE A 1 228 ? 1.873 15.747 15.384 1.00 62.19 228 ILE A N 1
ATOM 1865 C CA . ILE A 1 228 ? 3.310 15.605 15.146 1.00 62.19 228 ILE A CA 1
ATOM 1866 C C . ILE A 1 228 ? 3.893 17.014 15.230 1.00 62.19 228 ILE A C 1
ATOM 1868 O O . ILE A 1 228 ? 3.761 17.798 14.289 1.00 62.19 228 ILE A O 1
ATOM 1872 N N . ASN A 1 229 ? 4.501 17.351 16.367 1.00 39.47 229 ASN A N 1
ATOM 1873 C CA . ASN A 1 229 ? 5.250 18.594 16.501 1.00 39.47 229 ASN A CA 1
ATOM 1874 C C . ASN A 1 229 ? 6.436 18.542 15.531 1.00 39.47 229 ASN A C 1
ATOM 1876 O O . ASN A 1 229 ? 7.405 17.817 15.764 1.00 39.47 229 ASN A O 1
ATOM 1880 N N . LYS A 1 230 ? 6.360 19.303 14.434 1.00 37.56 230 LYS A N 1
ATOM 1881 C CA . LYS A 1 230 ? 7.550 19.661 13.661 1.00 37.56 230 LYS A CA 1
ATOM 1882 C C . LYS A 1 230 ? 8.404 20.539 14.576 1.00 37.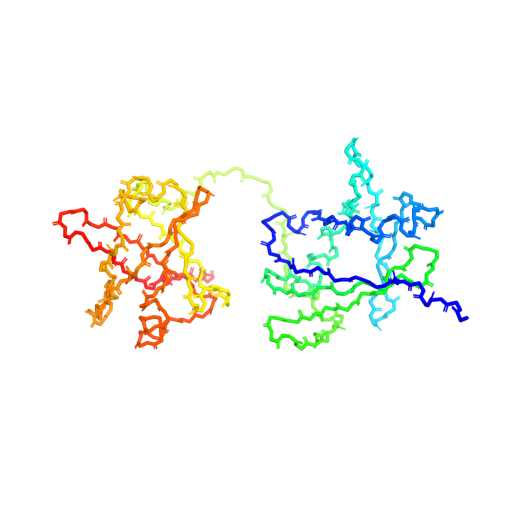56 230 LYS A C 1
ATOM 1884 O O . LYS A 1 230 ? 7.940 21.592 15.003 1.00 37.56 230 LYS A O 1
ATOM 1889 N N . ARG A 1 231 ? 9.596 20.070 14.952 1.00 31.78 231 ARG A N 1
ATOM 1890 C CA . ARG A 1 231 ? 10.589 20.928 15.608 1.00 31.78 231 ARG A CA 1
ATOM 1891 C C . ARG A 1 231 ? 11.016 21.996 14.595 1.00 31.78 231 ARG A C 1
ATOM 1893 O O . ARG A 1 231 ? 11.220 21.656 13.431 1.00 31.78 231 ARG A O 1
ATOM 1900 N N . ASN A 1 232 ? 11.030 23.246 15.060 1.00 32.31 232 ASN A N 1
ATOM 1901 C CA . ASN A 1 232 ? 11.592 24.404 14.363 1.00 32.31 232 ASN A CA 1
ATOM 1902 C C . ASN A 1 232 ? 13.063 24.182 14.019 1.00 32.31 232 ASN A C 1
ATOM 1904 O O . ASN A 1 232 ? 13.728 23.465 14.804 1.00 32.31 232 ASN A O 1
#

Organism: NCBI:txid265156

Foldseek 3Di:
DPDPQCQKDKDAQADPCSLAKDWDDPVNCVSCVVQADQWAWEAEPVRDIWIWGWDQDPVRITMGGPRSNVVCVQQVPDHGKMWMWGDPGNRYTYIWIADNVRHTDDRDNVSRPPDPPDDDDDDDPDDPPPPPDLQKDKDQAAPVPLFKDKDQLSSCVSLVVQVDQWAWEAEPVVRDIWIWGWDDDDSITMGGPRSNVVCVVVVPDHRWMKMWGADNVVSYTYIYTDDPDDDD

InterPro domains:
  IPR003340 B3 DNA binding domain [PF02362] (9-96)
  IPR003340 B3 DNA binding domain [PS50863] (7-101)
  IPR003340 B3 DNA binding domain [SM01019] (9-101)
  IPR003340 B3 DNA binding domain [SM01019] (136-226)
  IPR003340 B3 DNA binding domain [cd10017] (8-98)
  IPR015300 DNA-binding pseudobarrel domain superfamily [G3DSA:2.40.330.10] (2-103)
  IPR015300 DNA-binding pseudobarrel domain superfamily [G3DSA:2.40.330.10] (127-227)
  IPR015300 DNA-binding pseudobarrel domain superfamily [SSF101936] (5-103)
  IPR015300 DNA-binding pseudobarrel domain superfamily [SSF101936] (130-218)
  IPR050655 Plant B3 domain-containing [PTHR31920] (6-219)

Secondary structure (DSSP, 8-state):
-PPPP--EEEEES-STTTTT-EEPPHHHHHHHGGG--SEEEEE-TT--EEEEEEEE-TTS-EEE-TTHHHHHHHTTPPTT-EEEEEEEETTEEEEEEE-TTSSBPP--GGGGGS-------------------TTEEEEE--GGGGT-EEEPHHHHHHTSGGG-SEEEEEEGGGTEEEEEEEEEETTEEEE-TTHHHHHHHTTPPTT-EEEEEEETTTTEEEEEE-------